Protein AF-A0A662MB42-F1 (afdb_monomer)

Solvent-accessible surface area (backbone atoms only — not comparable to full-atom values): 16045 Å² total; per-residue (Å²): 143,88,86,88,72,75,83,75,58,82,86,62,84,89,84,70,54,76,65,55,50,42,50,50,51,49,50,40,73,67,47,86,50,67,69,61,28,51,53,43,47,52,54,54,51,62,74,40,41,65,62,38,50,50,50,34,25,61,36,67,62,76,55,97,48,73,80,38,70,66,49,40,55,49,57,52,69,78,46,52,90,86,35,73,82,77,58,59,69,65,60,53,48,54,50,50,23,62,68,37,61,88,54,52,66,67,58,50,38,52,48,43,51,52,53,48,52,54,50,60,75,67,61,72,92,47,101,88,54,52,57,70,60,49,46,68,58,50,48,49,55,51,55,49,53,50,52,56,51,50,55,67,33,74,87,85,31,85,66,70,61,59,85,76,69,70,88,80,83,77,97,70,92,70,90,70,90,74,78,85,74,81,79,69,88,72,92,68,86,72,73,78,75,45,76,64,42,29,74,42,54,87,44,81,82,50,54,87,49,51,50,68,56,38,43,53,49,37,42,39,69,67,66,63,38,52,63,64,57,49,15,64,74,68,76,44,60,48,66,59,54,50,53,49,54,52,51,51,55,52,52,46,52,56,52,53,57,65,73,75,112

Foldseek 3Di:
DDDPPVPQCPDDPPPDDLVNLQVLL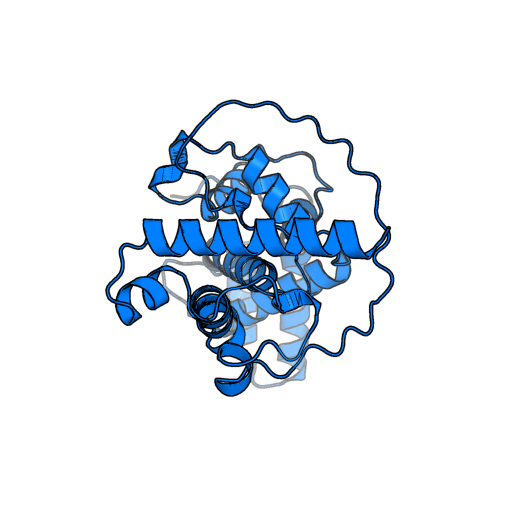VCLQPDPDPVSNVVSLVVNCVVCVVVLVVQLCLQQVPDPPCVDPLVVVLLCVLADPVCPPPDDSVLSSVLSNQLCVPPDSVRSSVVLSVQLVVQSNVDDDDPPDGSVNSCSPVSSVSSVVVSVVSCLDPVNDPPPCVVVPDDDDDDDDDPDDDDPDPDDPDPDPDPDLDLVCLVPVPDPLCPQPHSVLSVLVCCCPVVVDDLVVVCVVVVHDSVVSVVSPVVSVVSSVVVVVVVVD

Nearest PDB structures (foldseek):
  3hug-assembly6_A  TM=7.756E-01  e=4.843E-01  Mycobacterium tuberculosis H37Rv
  6dvb-assembly1_F  TM=3.271E-01  e=1.615E-02  Mycobacterium tuberculosis H37Rv
  8x6g-assembly1_H  TM=2.295E-01  e=1.647E-03  Staphylococcus aureus
  6kon-assembly1_F  TM=2.636E-01  e=7.871E-02  Mycobacterium tuberculosis H37Rv

Mean predicted aligned error: 16.68 Å

Structure (mmCIF, N/CA/C/O backbone):
data_AF-A0A662MB42-F1
#
_entry.id   AF-A0A662MB42-F1
#
loop_
_atom_site.group_PDB
_atom_site.id
_atom_site.type_symbol
_atom_site.label_atom_id
_atom_site.label_alt_id
_atom_site.label_comp_id
_atom_site.label_asym_id
_atom_site.label_entity_id
_atom_site.label_seq_id
_atom_site.pdbx_PDB_ins_code
_atom_site.Cartn_x
_atom_site.Cartn_y
_atom_site.Cartn_z
_atom_site.occupancy
_atom_site.B_iso_or_equiv
_atom_site.auth_seq_id
_atom_site.auth_comp_id
_atom_site.auth_asym_id
_atom_site.auth_atom_id
_atom_site.pdbx_PDB_model_num
ATOM 1 N N . MET A 1 1 ? 10.095 12.697 24.849 1.00 34.72 1 MET A N 1
ATOM 2 C CA . MET A 1 1 ? 10.563 12.800 23.448 1.00 34.72 1 MET A CA 1
ATOM 3 C C . MET A 1 1 ? 9.370 13.011 22.524 1.00 34.72 1 MET A C 1
ATOM 5 O O . MET A 1 1 ? 8.927 12.087 21.861 1.00 34.72 1 MET A O 1
ATOM 9 N N . GLY A 1 2 ? 8.815 14.220 22.518 1.00 42.41 2 GLY A N 1
ATOM 10 C CA . GLY A 1 2 ? 7.761 14.618 21.591 1.00 42.41 2 GLY A CA 1
ATOM 11 C C . GLY A 1 2 ? 8.258 15.823 20.815 1.00 42.41 2 GLY A C 1
ATOM 12 O O . GLY A 1 2 ? 8.492 16.857 21.430 1.00 42.41 2 GLY A O 1
ATOM 13 N N . LYS A 1 3 ? 8.519 15.647 19.516 1.00 45.25 3 LYS A N 1
ATOM 14 C CA . LYS A 1 3 ? 8.544 16.683 18.469 1.00 45.25 3 LYS A CA 1
ATOM 15 C C . LYS A 1 3 ? 8.966 16.052 17.138 1.00 45.25 3 LYS A C 1
ATOM 17 O O . LYS A 1 3 ? 9.892 15.246 17.113 1.00 45.25 3 LYS A O 1
ATOM 22 N N . ARG A 1 4 ? 8.302 16.492 16.059 1.00 34.16 4 ARG A N 1
ATOM 23 C CA . ARG A 1 4 ? 8.410 16.105 14.631 1.00 34.16 4 ARG A CA 1
ATOM 24 C C . ARG A 1 4 ? 7.498 14.982 14.116 1.00 34.16 4 ARG A C 1
ATOM 26 O O . ARG A 1 4 ? 7.982 13.996 13.577 1.00 34.16 4 ARG A O 1
ATOM 33 N N . LEU A 1 5 ? 6.184 15.217 14.148 1.00 44.69 5 LEU A N 1
ATOM 34 C CA . LEU A 1 5 ? 5.251 14.780 13.086 1.00 44.69 5 LEU A CA 1
ATOM 35 C C . LEU A 1 5 ? 4.188 15.865 12.776 1.00 44.69 5 LEU A C 1
ATOM 37 O O . LEU A 1 5 ? 3.112 15.556 12.278 1.00 44.69 5 LEU A O 1
ATOM 41 N N . GLU A 1 6 ? 4.478 17.140 13.061 1.00 43.16 6 GLU A N 1
ATOM 42 C CA . GLU A 1 6 ? 3.531 18.258 12.868 1.00 43.16 6 GLU A CA 1
ATOM 43 C C . GLU A 1 6 ? 3.202 18.523 11.382 1.00 43.16 6 GLU A C 1
ATOM 45 O O . GLU A 1 6 ? 2.104 18.963 11.070 1.00 43.16 6 GLU A O 1
ATOM 50 N N . ASN A 1 7 ? 4.055 18.108 10.438 1.00 44.47 7 ASN A N 1
ATOM 51 C CA . ASN A 1 7 ? 3.857 18.408 9.008 1.00 44.47 7 ASN A CA 1
ATOM 52 C C . ASN A 1 7 ? 3.039 17.356 8.231 1.00 44.47 7 ASN A C 1
ATOM 54 O O . ASN A 1 7 ? 2.990 17.394 7.003 1.00 44.47 7 ASN A O 1
ATOM 58 N N . LEU A 1 8 ? 2.437 16.368 8.901 1.00 47.03 8 LEU A N 1
ATOM 59 C CA . LEU A 1 8 ? 1.661 15.316 8.227 1.00 47.03 8 LEU A CA 1
ATOM 60 C C . LEU A 1 8 ? 0.182 15.673 8.020 1.00 47.03 8 LEU A C 1
ATOM 62 O O . LEU A 1 8 ? -0.460 15.087 7.150 1.00 47.03 8 LEU A O 1
ATOM 66 N N . PHE A 1 9 ? -0.330 16.639 8.786 1.00 48.22 9 PHE A N 1
ATOM 67 C CA . PHE A 1 9 ? -1.760 16.944 8.921 1.00 48.22 9 PHE A CA 1
ATOM 68 C C . PHE A 1 9 ? -2.134 18.368 8.473 1.00 48.22 9 PHE A C 1
ATOM 70 O O . PHE A 1 9 ? -3.230 18.847 8.753 1.00 48.22 9 PHE A O 1
ATOM 77 N N . GLU A 1 10 ? -1.249 19.048 7.742 1.00 40.62 10 GLU A N 1
ATOM 78 C CA . GLU A 1 10 ? -1.208 20.515 7.648 1.00 40.62 10 GLU A CA 1
ATOM 79 C C . GLU A 1 10 ? -2.311 21.221 6.837 1.00 40.62 10 GLU A C 1
ATOM 81 O O . GLU A 1 10 ? -2.156 22.391 6.511 1.00 40.62 10 GLU A O 1
ATOM 86 N N . LYS A 1 11 ? -3.436 20.562 6.543 1.00 42.69 11 LYS A N 1
ATOM 87 C CA . LYS A 1 11 ? -4.769 21.199 6.508 1.00 42.69 11 LYS A CA 1
ATOM 88 C C . LYS A 1 11 ? -5.840 20.181 6.162 1.00 42.69 11 LYS A C 1
ATOM 90 O O . LYS A 1 11 ? -6.453 20.220 5.097 1.00 42.69 11 LYS A O 1
ATOM 95 N N . GLY A 1 12 ? -6.147 19.310 7.123 1.00 32.91 12 GLY A N 1
ATOM 96 C CA . GLY A 1 12 ? -7.405 19.500 7.847 1.00 32.91 12 GLY A CA 1
ATOM 97 C C . GLY A 1 12 ? -8.157 18.272 8.372 1.00 32.91 12 GLY A C 1
ATOM 98 O O . GLY A 1 12 ? -7.756 17.129 8.203 1.00 32.91 12 GLY A O 1
ATOM 99 N N . TYR A 1 13 ? -9.297 18.612 8.972 1.00 44.31 13 TYR A N 1
ATOM 100 C CA . TYR A 1 13 ? -9.937 17.928 10.098 1.00 44.31 13 TYR A CA 1
ATOM 101 C C . TYR A 1 13 ? -9.018 17.889 11.330 1.00 44.31 13 TYR A C 1
ATOM 103 O O . TYR A 1 13 ? -8.364 16.903 11.634 1.00 44.31 13 TYR A O 1
ATOM 111 N N . GLU A 1 14 ? -8.973 19.045 11.999 1.00 52.12 14 GLU A N 1
ATOM 112 C CA . GLU A 1 14 ? -8.160 19.421 13.169 1.00 52.12 14 GLU A CA 1
ATOM 113 C C . GLU A 1 14 ? -8.653 18.871 14.525 1.00 52.12 14 GLU A C 1
ATOM 115 O O . GLU A 1 14 ? -8.179 19.326 15.559 1.00 52.12 14 GLU A O 1
ATOM 120 N N . TRP A 1 15 ? -9.598 17.929 14.592 1.00 61.88 15 TRP A N 1
ATOM 121 C CA . TRP A 1 15 ? -10.330 17.690 15.850 1.00 61.88 15 TRP A CA 1
ATOM 122 C C . TRP A 1 15 ? -9.944 16.428 16.637 1.00 61.88 15 TRP A C 1
ATOM 124 O O . TRP A 1 15 ? -10.509 16.225 17.703 1.00 61.88 15 TRP A O 1
ATOM 134 N N . LEU A 1 16 ? -8.996 15.601 16.169 1.00 70.75 16 LEU A N 1
ATOM 135 C CA . LEU A 1 16 ? -8.553 14.411 16.911 1.00 70.75 16 LEU A CA 1
ATOM 136 C C . LEU A 1 16 ? -7.052 14.439 17.212 1.00 70.75 16 LEU A C 1
ATOM 138 O O . LEU A 1 16 ? -6.196 14.365 16.330 1.00 70.75 16 LEU A O 1
ATOM 142 N N . THR A 1 17 ? -6.737 14.486 18.496 1.00 84.44 17 THR A N 1
ATOM 143 C CA . THR A 1 17 ? -5.418 14.231 19.062 1.00 84.44 17 THR A CA 1
ATOM 144 C C . THR A 1 17 ? -5.034 12.755 18.921 1.00 84.44 17 THR A C 1
ATOM 146 O O . THR A 1 17 ? -5.875 11.868 18.773 1.00 84.44 17 THR A O 1
ATOM 149 N N . TYR A 1 18 ? -3.737 12.454 19.049 1.00 84.56 18 TYR A N 1
ATOM 150 C CA . TYR A 1 18 ? -3.241 11.070 19.061 1.00 84.56 18 TYR A CA 1
ATOM 151 C C . TYR A 1 18 ? -3.946 10.179 20.095 1.00 84.56 18 TYR A C 1
ATOM 153 O O . TYR A 1 18 ? -4.150 8.996 19.841 1.00 84.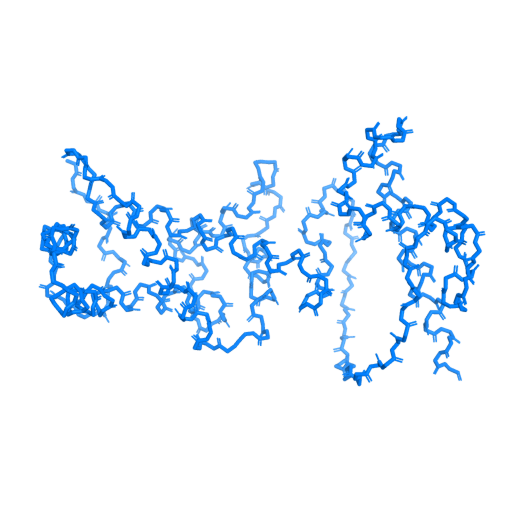56 18 TYR A O 1
ATOM 161 N N . LYS A 1 19 ? -4.326 10.748 21.246 1.00 88.19 19 LYS A N 1
ATOM 162 C CA . LYS A 1 19 ? -5.029 10.015 22.303 1.00 88.19 19 LYS A CA 1
ATOM 163 C C . LYS A 1 19 ? -6.457 9.676 21.896 1.00 88.19 19 LYS A C 1
ATOM 165 O O . LYS A 1 19 ? -6.877 8.545 22.098 1.00 88.19 19 LYS A O 1
ATOM 170 N N . GLU A 1 20 ? -7.168 10.619 21.284 1.00 90.69 20 GLU A N 1
ATOM 171 C CA . GLU A 1 20 ? -8.547 10.395 20.839 1.00 90.69 20 GLU A CA 1
ATOM 172 C C . GLU A 1 20 ? -8.608 9.375 19.694 1.00 90.69 20 GLU A C 1
ATOM 174 O O . GLU A 1 20 ? -9.509 8.541 19.666 1.00 90.69 20 GLU A O 1
ATOM 179 N N . VAL A 1 21 ? -7.610 9.360 18.799 1.00 92.50 21 VAL A N 1
ATOM 180 C CA . VAL A 1 21 ? -7.475 8.289 17.796 1.00 92.50 21 VAL A CA 1
ATOM 181 C C . VAL A 1 21 ? -7.290 6.930 18.472 1.00 92.50 21 VAL A C 1
ATOM 183 O O . VAL A 1 21 ? -7.999 5.984 18.137 1.00 92.50 21 VAL A O 1
ATOM 186 N N . ASP A 1 22 ? -6.377 6.819 19.439 1.00 93.94 22 ASP A N 1
ATOM 187 C CA . ASP A 1 22 ? -6.153 5.562 20.161 1.00 93.94 22 ASP A CA 1
ATOM 188 C C . ASP A 1 22 ? -7.416 5.105 20.909 1.00 93.94 22 ASP A C 1
ATOM 190 O O . ASP A 1 22 ? -7.735 3.918 20.915 1.00 93.94 22 ASP A O 1
ATOM 194 N N . GLU A 1 23 ? -8.168 6.030 21.507 1.00 94.50 23 GLU A N 1
ATOM 195 C CA . GLU A 1 23 ? -9.449 5.736 22.155 1.00 94.50 23 GLU A CA 1
ATOM 196 C C . GLU A 1 23 ? -10.511 5.246 21.167 1.00 94.50 23 GLU A C 1
ATOM 198 O O . GLU A 1 23 ? -11.186 4.255 21.452 1.00 94.50 23 GLU A O 1
ATOM 203 N N . LEU A 1 24 ? -10.637 5.877 19.996 1.00 95.06 24 LEU A N 1
ATOM 204 C CA . LEU A 1 24 ? -11.542 5.418 18.938 1.00 95.06 24 LEU A CA 1
ATOM 205 C C . LEU A 1 24 ? -11.178 4.013 18.457 1.00 95.06 24 LEU A C 1
ATOM 207 O O . LEU A 1 24 ? -12.064 3.182 18.272 1.00 95.06 24 LEU A O 1
ATOM 211 N N . VAL A 1 25 ? -9.885 3.717 18.310 1.00 96.12 25 VAL A N 1
ATOM 212 C CA . VAL A 1 25 ? -9.415 2.379 17.930 1.00 96.12 25 VAL A CA 1
ATOM 213 C C . VAL A 1 25 ? -9.724 1.356 19.024 1.00 96.12 25 VAL A C 1
ATOM 215 O O . VAL A 1 25 ? -10.172 0.258 18.703 1.00 96.12 25 VAL A O 1
ATOM 218 N N . ARG A 1 26 ? -9.561 1.702 20.312 1.00 95.88 26 ARG A N 1
ATOM 219 C CA . ARG A 1 26 ? -9.958 0.812 21.423 1.00 95.88 26 ARG A CA 1
ATOM 220 C C . ARG A 1 26 ? -11.445 0.503 21.383 1.00 95.88 26 ARG A C 1
ATOM 222 O O . ARG A 1 26 ? -11.813 -0.662 21.480 1.00 95.88 26 ARG A O 1
ATOM 229 N N . LYS A 1 27 ? -12.284 1.529 21.211 1.00 96.38 27 LYS A N 1
ATOM 230 C CA . LYS A 1 27 ? -13.737 1.359 21.087 1.00 96.38 27 LYS A CA 1
ATOM 231 C C . LYS A 1 27 ? -14.079 0.478 19.888 1.00 96.38 27 LYS A C 1
ATOM 233 O O . LYS A 1 27 ? -14.837 -0.466 20.036 1.00 96.38 27 LYS A O 1
ATOM 238 N N . TYR A 1 28 ? -13.452 0.720 18.735 1.00 96.50 28 TYR A N 1
ATOM 239 C CA . TYR A 1 28 ? -13.668 -0.079 17.526 1.00 96.50 28 TYR A CA 1
ATOM 240 C C . TYR A 1 28 ? -13.316 -1.560 17.734 1.00 96.50 28 TYR A C 1
ATOM 242 O O . TYR A 1 28 ? -14.049 -2.436 17.282 1.00 96.50 28 TYR A O 1
ATOM 250 N N . GLN A 1 29 ? -12.207 -1.848 18.422 1.00 94.00 29 GLN A N 1
ATOM 251 C CA . GLN A 1 29 ? -11.771 -3.222 18.690 1.00 94.00 29 GLN A CA 1
ATOM 252 C C . GLN A 1 29 ? -12.611 -3.924 19.768 1.00 94.00 29 GLN A C 1
ATOM 254 O O . GLN A 1 29 ? -12.718 -5.147 19.732 1.00 94.00 29 GLN A O 1
ATOM 259 N N . ALA A 1 30 ? -13.189 -3.170 20.707 1.00 95.44 30 ALA A N 1
ATOM 260 C CA . ALA A 1 30 ? -14.043 -3.689 21.776 1.00 95.44 30 ALA A CA 1
ATOM 261 C C . ALA A 1 30 ? -15.533 -3.779 21.396 1.00 95.44 30 ALA A C 1
ATOM 263 O O . ALA A 1 30 ? -16.296 -4.407 22.122 1.00 95.44 30 ALA A O 1
ATOM 264 N N . ALA A 1 31 ? -15.955 -3.149 20.296 1.00 95.50 31 ALA A N 1
ATOM 265 C CA . ALA A 1 31 ? -17.348 -3.135 19.864 1.00 95.50 31 ALA A CA 1
ATOM 266 C C . ALA A 1 31 ? -17.837 -4.546 19.489 1.00 95.50 31 ALA A C 1
ATOM 268 O O . ALA A 1 31 ? -17.301 -5.184 18.579 1.00 95.50 31 ALA A O 1
ATOM 269 N N . GLU A 1 32 ? -18.887 -5.007 20.172 1.00 93.88 32 GLU A N 1
ATOM 270 C CA . GLU A 1 32 ? -19.560 -6.286 19.899 1.00 93.88 32 GLU A CA 1
ATOM 271 C C . GLU A 1 32 ? -20.693 -6.132 18.873 1.00 93.88 32 GLU A C 1
ATOM 273 O O . GLU A 1 32 ? -20.988 -7.059 18.119 1.00 93.88 32 GLU A O 1
ATOM 278 N N . ASN A 1 33 ? -21.312 -4.948 18.813 1.00 95.38 33 ASN A N 1
ATOM 279 C CA . ASN A 1 33 ? -22.380 -4.634 17.871 1.00 95.38 33 ASN A CA 1
ATOM 280 C C . ASN A 1 33 ? -21.805 -4.177 16.519 1.00 95.38 33 ASN A C 1
ATOM 282 O O . ASN A 1 33 ? -20.969 -3.273 16.450 1.00 95.38 33 ASN A O 1
ATOM 286 N N . GLN A 1 34 ? -22.308 -4.767 15.434 1.00 94.12 34 GLN A N 1
ATOM 287 C CA . GLN A 1 34 ? -21.914 -4.437 14.069 1.00 94.12 34 GLN A CA 1
ATOM 288 C C . GLN A 1 34 ? -22.226 -2.979 13.690 1.00 94.12 34 GLN A C 1
ATOM 290 O O . GLN A 1 34 ? -21.394 -2.334 13.058 1.00 94.12 34 GLN A O 1
ATOM 295 N N . GLU A 1 35 ? -23.368 -2.434 14.115 1.00 95.12 35 GLU A N 1
ATOM 296 C CA . GLU A 1 35 ? -23.766 -1.054 13.799 1.00 95.12 35 GLU A CA 1
ATOM 297 C C . GLU A 1 35 ? -22.821 -0.030 14.450 1.00 95.12 35 GLU A C 1
ATOM 299 O O . GLU A 1 35 ? -22.336 0.898 13.800 1.00 95.12 35 GLU A O 1
ATOM 304 N N . GLU A 1 36 ? -22.481 -0.248 15.723 1.00 94.88 36 GLU A N 1
ATOM 305 C CA . GLU A 1 36 ? -21.505 0.573 16.444 1.00 94.88 36 GLU A CA 1
ATOM 306 C C . GLU A 1 36 ? -20.117 0.471 15.801 1.00 94.88 36 GLU A C 1
ATOM 308 O O . GLU A 1 36 ? -19.438 1.482 15.591 1.00 94.88 36 GLU A O 1
ATOM 313 N N . LYS A 1 37 ? -19.706 -0.745 15.430 1.00 94.56 37 LYS A N 1
ATOM 314 C CA . LYS A 1 37 ? -18.422 -0.991 14.773 1.00 94.56 37 LYS A CA 1
ATOM 315 C C . LYS A 1 37 ? -18.322 -0.277 13.425 1.00 94.56 37 LYS A C 1
ATOM 317 O O . LYS A 1 37 ? -17.275 0.299 13.122 1.00 94.56 37 LYS A O 1
ATOM 322 N N . ASP A 1 38 ? -19.394 -0.272 12.637 1.00 95.12 38 ASP A N 1
ATOM 323 C CA . ASP A 1 38 ? -19.447 0.422 11.350 1.00 95.12 38 ASP A CA 1
ATOM 324 C 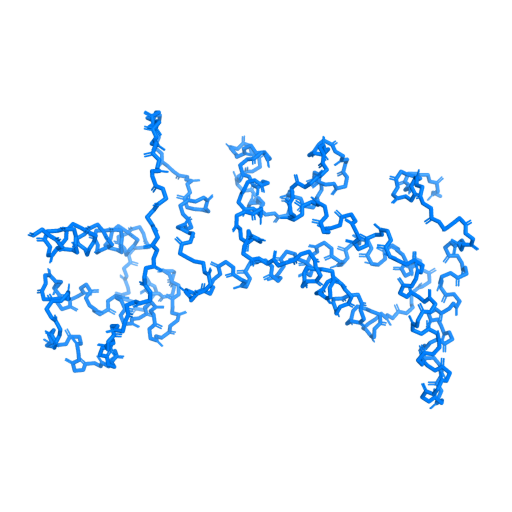C . ASP A 1 38 ? -19.444 1.950 11.522 1.00 95.12 38 ASP A C 1
ATOM 326 O O . ASP A 1 38 ? -18.732 2.647 10.790 1.00 95.12 38 ASP A O 1
ATOM 330 N N . HIS A 1 39 ? -20.125 2.477 12.545 1.00 94.94 39 HIS A N 1
ATOM 331 C CA . HIS A 1 39 ? -20.054 3.898 12.896 1.00 94.94 39 HIS A CA 1
ATOM 332 C C . HIS A 1 39 ? -18.633 4.328 13.304 1.00 94.94 39 HIS A C 1
ATOM 334 O O . HIS A 1 39 ? -18.097 5.311 12.784 1.00 94.94 39 HIS A O 1
ATOM 340 N N . LEU A 1 40 ? -17.974 3.567 14.184 1.00 95.50 40 LEU A N 1
ATOM 341 C CA . LEU A 1 40 ? -16.595 3.837 14.612 1.00 95.50 40 LEU A CA 1
ATOM 342 C C . LEU A 1 40 ? -15.602 3.719 13.449 1.00 95.50 40 LEU A C 1
ATOM 344 O O . LEU A 1 40 ? -14.686 4.537 13.329 1.00 95.50 40 LEU A O 1
ATOM 348 N N . ARG A 1 41 ? -15.806 2.742 12.554 1.00 95.81 41 ARG A N 1
ATOM 349 C CA . ARG A 1 41 ? -15.025 2.604 11.319 1.00 95.81 41 ARG A CA 1
ATOM 350 C C . ARG A 1 41 ? -15.143 3.855 10.457 1.00 95.81 41 ARG A C 1
ATOM 352 O O . ARG A 1 41 ? -14.125 4.367 9.998 1.00 95.81 41 ARG A O 1
ATOM 359 N N . TYR A 1 42 ? -16.358 4.354 10.249 1.00 95.38 42 TYR A N 1
ATOM 360 C CA . TYR A 1 42 ? -16.593 5.569 9.474 1.00 95.38 42 TYR A CA 1
ATOM 361 C C . TYR A 1 42 ? -15.843 6.775 10.057 1.00 95.38 42 TYR A C 1
ATOM 363 O O . TYR A 1 42 ? -15.130 7.457 9.320 1.00 95.38 42 TYR A O 1
ATOM 371 N N . LEU A 1 43 ? -15.913 6.987 11.377 1.00 94.25 43 LEU A N 1
ATOM 372 C CA . LEU A 1 43 ? -15.187 8.072 12.049 1.00 94.25 43 LEU A CA 1
ATOM 373 C C . LEU A 1 43 ? -13.667 7.963 11.858 1.00 94.25 43 LEU A C 1
ATOM 375 O O . LEU A 1 43 ? -13.006 8.955 11.543 1.00 94.25 43 LEU A O 1
ATOM 379 N N . LEU A 1 44 ? -13.108 6.756 11.991 1.00 94.94 44 LEU A N 1
ATOM 380 C CA . LEU A 1 44 ? -11.683 6.509 11.754 1.00 94.94 44 LEU A CA 1
ATOM 381 C C . LEU A 1 44 ? -11.291 6.774 10.293 1.00 94.94 44 LEU A C 1
ATOM 383 O O . LEU A 1 44 ? -10.264 7.401 10.036 1.00 94.94 44 LEU A O 1
ATOM 387 N N . LEU A 1 45 ? -12.107 6.349 9.326 1.00 95.44 45 LEU A N 1
ATOM 388 C CA . LEU A 1 45 ? -11.847 6.609 7.907 1.00 95.44 45 LEU A CA 1
ATOM 389 C C . LEU A 1 45 ? -11.881 8.104 7.584 1.00 95.44 45 LEU A C 1
ATOM 391 O O . LEU A 1 45 ? -11.012 8.587 6.857 1.00 95.44 45 LEU A O 1
ATOM 395 N N . GLN A 1 46 ? -12.827 8.848 8.158 1.00 92.38 46 GLN A N 1
ATOM 396 C CA . GLN A 1 46 ? -12.867 10.302 8.017 1.00 92.38 46 GLN A CA 1
ATOM 397 C C . GLN A 1 46 ? -11.621 10.968 8.610 1.00 92.38 46 GLN A C 1
ATOM 399 O O . GLN A 1 46 ? -11.020 11.825 7.959 1.00 92.38 46 GLN A O 1
ATOM 404 N N . ALA A 1 47 ? -11.186 10.538 9.799 1.00 91.19 47 ALA A N 1
ATOM 405 C CA . ALA A 1 47 ? -9.996 11.072 10.461 1.00 91.19 47 ALA A CA 1
ATOM 406 C C . ALA A 1 47 ? -8.714 10.881 9.627 1.00 91.19 47 ALA A C 1
ATOM 408 O O . ALA A 1 47 ? -7.832 11.739 9.626 1.00 91.19 47 ALA A O 1
ATOM 409 N N . PHE A 1 48 ? -8.617 9.780 8.875 1.00 93.94 48 PHE A N 1
ATOM 410 C CA . PHE A 1 48 ? -7.453 9.465 8.040 1.00 93.94 48 PHE A CA 1
ATOM 411 C C . PHE A 1 48 ? -7.618 9.834 6.556 1.00 93.94 48 PHE A C 1
ATOM 413 O O . PHE A 1 48 ? -6.681 9.640 5.779 1.00 93.94 48 PHE A O 1
ATOM 420 N N . HIS A 1 49 ? -8.736 10.441 6.146 1.00 92.44 49 HIS A N 1
ATOM 421 C CA . HIS A 1 49 ? -9.018 10.764 4.741 1.00 92.44 49 HIS A CA 1
ATOM 422 C C . HIS A 1 49 ? -7.870 11.523 4.049 1.00 92.44 49 HIS A C 1
ATOM 424 O O . HIS A 1 49 ? -7.407 11.131 2.978 1.00 92.44 49 HIS A O 1
ATOM 430 N N . LYS A 1 50 ? -7.331 12.574 4.682 1.00 90.06 50 LYS A N 1
ATOM 431 C CA . LYS A 1 50 ? -6.217 13.352 4.102 1.00 90.06 50 LYS A CA 1
ATOM 432 C C . LYS A 1 50 ? -4.919 12.573 4.017 1.00 90.06 50 LYS A C 1
ATOM 434 O O . LYS A 1 50 ? -4.133 12.780 3.093 1.00 90.06 50 LYS A O 1
ATOM 439 N N . TYR A 1 51 ? -4.714 11.646 4.945 1.00 91.06 51 TYR A N 1
ATOM 440 C CA . TYR A 1 51 ? -3.590 10.730 4.884 1.00 91.06 51 TYR A CA 1
ATOM 441 C C . TYR A 1 51 ? -3.710 9.791 3.674 1.00 91.06 51 TYR A C 1
ATOM 443 O O . TYR A 1 51 ? -2.713 9.551 2.997 1.00 91.06 51 TYR A O 1
ATOM 451 N N . PHE A 1 52 ? -4.919 9.335 3.330 1.00 94.56 52 PHE A N 1
ATOM 452 C CA . PHE A 1 52 ? -5.160 8.556 2.109 1.00 94.56 52 PHE A CA 1
ATOM 453 C C . PHE A 1 52 ? -4.951 9.398 0.848 1.00 94.56 52 PHE A C 1
ATOM 455 O O . PHE A 1 52 ? -4.205 8.984 -0.039 1.00 94.56 52 PHE A O 1
ATOM 462 N N . MET A 1 53 ? -5.506 10.614 0.804 1.00 92.81 53 MET A N 1
ATOM 463 C CA . MET A 1 53 ? -5.331 11.535 -0.327 1.00 92.81 53 MET A CA 1
ATOM 464 C C . MET A 1 53 ? -3.865 11.898 -0.574 1.00 92.81 53 MET A C 1
ATOM 466 O O . MET A 1 53 ? -3.457 12.063 -1.723 1.00 92.81 53 MET A O 1
ATOM 470 N N . LYS A 1 54 ? -3.035 11.946 0.475 1.00 90.88 54 LYS A N 1
ATOM 471 C CA . LYS A 1 54 ? -1.581 12.083 0.331 1.00 90.88 54 LYS A CA 1
ATOM 472 C C . LYS A 1 54 ? -0.984 10.939 -0.493 1.00 90.88 54 LYS A C 1
ATOM 474 O O . LYS A 1 54 ? -0.181 11.205 -1.382 1.00 90.88 54 LYS A O 1
ATOM 479 N N . TYR A 1 55 ? -1.360 9.684 -0.233 1.00 93.19 55 TYR A N 1
ATOM 480 C CA . TYR A 1 55 ? -0.891 8.561 -1.051 1.00 93.19 55 TYR A CA 1
ATOM 481 C C . TYR A 1 55 ? -1.463 8.610 -2.461 1.00 93.19 55 TYR A C 1
ATOM 483 O O . TYR A 1 55 ? -0.687 8.456 -3.395 1.00 93.19 55 TYR A O 1
ATOM 491 N N . VAL A 1 56 ? -2.757 8.899 -2.634 1.00 94.00 56 VAL A N 1
ATOM 492 C CA . VAL A 1 56 ? -3.350 9.096 -3.972 1.00 94.00 56 VAL A CA 1
ATOM 493 C C . VAL A 1 56 ? -2.525 10.107 -4.766 1.00 94.00 56 VAL A C 1
ATOM 495 O O . VAL A 1 56 ? -2.083 9.817 -5.872 1.00 94.00 56 VAL A O 1
ATOM 498 N N . SER A 1 57 ? -2.184 11.232 -4.142 1.00 91.62 57 SER A N 1
ATOM 499 C CA . SER A 1 57 ? -1.405 12.293 -4.776 1.00 91.62 57 SER A CA 1
ATOM 500 C C . SER A 1 57 ? 0.012 11.870 -5.165 1.00 91.62 57 SER A C 1
ATOM 502 O O . SER A 1 57 ? 0.492 12.213 -6.244 1.00 91.62 57 SER A O 1
ATOM 504 N N . ILE A 1 58 ? 0.689 11.106 -4.300 1.00 90.69 58 ILE A N 1
ATOM 505 C CA . ILE A 1 58 ? 2.024 10.557 -4.583 1.00 90.69 58 ILE A CA 1
ATOM 506 C C . ILE A 1 58 ? 1.959 9.549 -5.738 1.00 90.69 58 ILE A C 1
ATOM 508 O O . ILE A 1 58 ? 2.835 9.538 -6.597 1.00 90.69 58 ILE A O 1
ATOM 512 N N . LEU A 1 59 ? 0.942 8.688 -5.749 1.00 92.94 59 LEU A N 1
ATOM 513 C CA . LEU A 1 59 ? 0.823 7.579 -6.693 1.00 92.94 59 LEU A CA 1
ATOM 514 C C . LEU A 1 59 ? 0.308 8.016 -8.065 1.00 92.94 59 LEU A C 1
ATOM 516 O O . LEU A 1 59 ? 0.715 7.451 -9.074 1.00 92.94 59 LEU A O 1
ATOM 520 N N . LYS A 1 60 ? -0.543 9.042 -8.112 1.00 91.62 60 LYS A N 1
ATOM 521 C CA . LYS A 1 60 ? -1.061 9.635 -9.352 1.00 91.62 60 LYS A CA 1
ATOM 522 C C . LYS A 1 60 ? -0.209 10.789 -9.872 1.00 91.62 60 LYS A C 1
ATOM 524 O O . LYS A 1 60 ? -0.411 11.245 -10.990 1.00 91.62 60 LYS A O 1
ATOM 529 N N . GLY A 1 61 ? 0.768 11.242 -9.091 1.00 87.19 61 GLY A N 1
ATOM 530 C CA . GLY A 1 61 ? 1.687 12.297 -9.496 1.00 87.19 61 GLY A CA 1
ATOM 531 C C . GLY A 1 61 ? 1.087 13.704 -9.491 1.00 87.19 61 GLY A C 1
ATOM 532 O O . GLY A 1 61 ? 1.649 14.589 -10.131 1.00 87.19 61 GLY A O 1
ATOM 533 N N . THR A 1 62 ? -0.025 13.921 -8.785 1.00 80.25 62 THR A N 1
ATOM 534 C CA . THR A 1 62 ? -0.797 15.174 -8.825 1.00 80.25 62 THR A CA 1
ATOM 535 C C . THR A 1 62 ? -0.244 16.279 -7.915 1.00 80.25 62 THR A C 1
ATOM 537 O O . THR A 1 62 ? -0.544 17.447 -8.147 1.00 80.25 62 THR A O 1
ATOM 540 N N . ILE A 1 63 ? 0.603 15.969 -6.916 1.00 61.62 63 ILE A N 1
ATOM 541 C CA . ILE A 1 63 ? 1.170 16.976 -5.990 1.00 61.62 63 ILE A CA 1
ATOM 542 C C . ILE A 1 63 ? 2.708 17.012 -6.031 1.00 61.62 63 ILE A C 1
ATOM 544 O O . ILE A 1 63 ? 3.402 16.026 -5.784 1.00 61.62 63 ILE A O 1
ATOM 548 N N . GLY A 1 64 ? 3.243 18.209 -6.293 1.00 58.62 64 GLY A N 1
ATOM 549 C CA . GLY A 1 64 ? 4.648 18.511 -6.589 1.00 58.62 64 GLY A CA 1
ATOM 550 C C . GLY A 1 64 ? 5.642 18.532 -5.421 1.00 58.62 64 GLY A C 1
ATOM 551 O O . GLY A 1 64 ? 6.528 19.381 -5.407 1.00 58.62 64 GLY A O 1
ATOM 552 N N . THR A 1 65 ? 5.577 17.616 -4.453 1.00 61.47 65 THR A N 1
ATOM 553 C CA . THR A 1 65 ? 6.617 17.540 -3.404 1.00 61.47 65 THR A CA 1
ATOM 554 C C . THR A 1 65 ? 7.195 16.139 -3.243 1.00 61.47 65 THR A C 1
ATOM 556 O O . THR A 1 65 ? 7.133 15.520 -2.182 1.00 61.47 65 THR A O 1
ATOM 559 N N . ILE A 1 66 ? 7.909 15.679 -4.279 1.00 70.94 66 ILE A N 1
ATOM 560 C CA . ILE A 1 66 ? 8.907 14.594 -4.149 1.00 70.94 66 ILE A CA 1
ATOM 561 C C . ILE A 1 66 ? 9.851 14.878 -2.964 1.00 70.94 66 ILE A C 1
ATOM 563 O O . ILE A 1 66 ? 10.304 13.953 -2.298 1.00 70.94 66 ILE A O 1
ATOM 567 N N . ASN A 1 67 ? 10.089 16.162 -2.670 1.00 75.56 67 ASN A N 1
ATOM 568 C CA . ASN A 1 67 ? 10.965 16.643 -1.605 1.00 75.56 67 ASN A CA 1
ATOM 569 C C . ASN A 1 67 ? 10.355 16.597 -0.193 1.00 75.56 67 ASN A C 1
ATOM 571 O O . ASN A 1 67 ? 11.064 16.868 0.775 1.00 75.56 67 ASN A O 1
ATOM 575 N N . ALA A 1 68 ? 9.067 16.270 -0.036 1.00 82.25 68 ALA A N 1
ATOM 576 C CA . ALA A 1 68 ? 8.484 16.137 1.295 1.00 82.25 68 ALA A CA 1
ATOM 577 C C . ALA A 1 68 ? 9.174 14.978 2.049 1.00 82.25 68 ALA A C 1
ATOM 579 O O . ALA A 1 68 ? 9.264 13.878 1.493 1.00 82.25 68 ALA A O 1
ATOM 580 N N . PRO A 1 69 ? 9.626 15.163 3.308 1.00 82.25 69 PRO A N 1
ATOM 581 C CA . PRO A 1 69 ? 10.406 14.152 4.038 1.00 82.25 69 PRO A CA 1
ATOM 582 C C . PRO A 1 69 ? 9.751 12.768 4.075 1.00 82.25 69 PRO A C 1
ATOM 584 O O . PRO A 1 69 ? 10.408 11.737 3.950 1.00 82.25 69 PRO A O 1
ATOM 587 N N . ASP A 1 70 ? 8.429 12.748 4.192 1.00 80.94 70 ASP A N 1
ATOM 588 C CA . ASP A 1 70 ? 7.631 11.531 4.191 1.00 80.94 70 ASP A CA 1
ATOM 589 C C . ASP A 1 70 ? 7.543 10.844 2.831 1.00 80.94 70 ASP A C 1
ATOM 591 O O . ASP A 1 70 ? 7.616 9.617 2.763 1.00 80.94 70 ASP A O 1
ATOM 595 N N . THR A 1 71 ? 7.400 11.625 1.760 1.00 85.69 71 THR A N 1
ATOM 596 C CA . THR A 1 71 ? 7.405 11.119 0.385 1.00 85.69 71 THR A CA 1
ATOM 597 C C . THR A 1 71 ? 8.771 10.522 0.074 1.00 85.69 71 THR A C 1
ATOM 599 O O . THR A 1 71 ? 8.849 9.391 -0.398 1.00 85.69 71 THR A O 1
ATOM 602 N N . ILE A 1 72 ? 9.855 11.210 0.451 1.00 86.00 72 ILE A N 1
ATOM 603 C CA . ILE A 1 72 ? 11.224 10.687 0.357 1.00 86.00 72 ILE A CA 1
ATOM 604 C C . ILE A 1 72 ? 11.351 9.370 1.126 1.00 86.00 72 ILE A C 1
ATOM 606 O O . ILE A 1 72 ? 11.865 8.391 0.586 1.00 86.00 72 ILE A O 1
ATOM 610 N N . ALA A 1 73 ? 10.876 9.321 2.374 1.00 86.56 73 ALA A N 1
ATOM 611 C CA . ALA A 1 73 ? 10.951 8.121 3.196 1.00 86.56 73 ALA A CA 1
ATOM 612 C C . ALA A 1 73 ? 10.182 6.949 2.568 1.00 86.56 73 ALA A C 1
ATOM 614 O O . ALA A 1 73 ? 10.713 5.840 2.515 1.00 86.56 73 ALA A O 1
ATOM 615 N N . PHE A 1 74 ? 8.979 7.187 2.041 1.00 89.75 74 PHE A N 1
ATOM 616 C CA . PHE A 1 74 ? 8.196 6.184 1.320 1.00 89.75 74 PHE A CA 1
ATOM 617 C C . PHE A 1 74 ? 8.900 5.705 0.041 1.00 89.75 74 PHE A C 1
ATOM 619 O O . PHE A 1 74 ? 9.137 4.507 -0.116 1.00 89.75 74 PHE A O 1
ATOM 626 N N . LEU A 1 75 ? 9.323 6.619 -0.836 1.00 88.44 75 LEU A N 1
ATOM 627 C CA . LEU A 1 75 ? 10.016 6.280 -2.084 1.00 88.44 75 LEU A CA 1
ATOM 628 C C . LEU A 1 75 ? 11.348 5.566 -1.828 1.00 88.44 75 LEU A C 1
ATOM 630 O O . LEU A 1 75 ? 11.736 4.660 -2.566 1.00 88.44 75 LEU A O 1
ATOM 634 N N . SER A 1 76 ? 12.036 5.901 -0.735 1.00 88.19 76 SER A N 1
ATOM 635 C CA . SER A 1 76 ? 13.273 5.224 -0.346 1.00 88.19 76 SER A CA 1
ATOM 636 C C . SER A 1 76 ? 13.084 3.727 -0.085 1.00 88.19 76 SER A C 1
ATOM 638 O O . SER A 1 76 ? 14.043 2.970 -0.237 1.00 88.19 76 SER A O 1
ATOM 640 N N . LEU A 1 77 ? 11.861 3.277 0.235 1.00 88.56 77 LEU 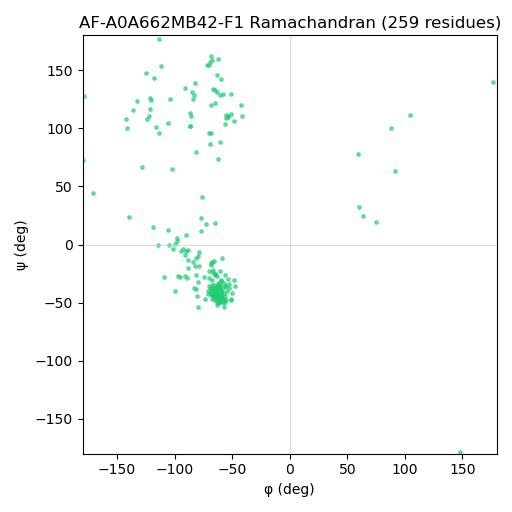A N 1
ATOM 641 C CA . LEU A 1 77 ? 11.562 1.860 0.444 1.00 88.56 77 LEU A CA 1
ATOM 642 C C . LEU A 1 77 ? 11.731 1.031 -0.833 1.00 88.56 77 LEU A C 1
ATOM 644 O O . LEU A 1 77 ? 11.994 -0.167 -0.737 1.00 88.56 77 LEU A O 1
ATOM 648 N N . PHE A 1 78 ? 11.594 1.629 -2.017 1.00 85.94 78 PHE A N 1
ATOM 649 C CA . PHE A 1 78 ? 11.756 0.943 -3.304 1.00 85.94 78 PHE A CA 1
ATOM 650 C C . PHE A 1 78 ? 13.224 0.809 -3.722 1.00 85.94 78 PHE A C 1
ATOM 652 O O . PHE A 1 78 ? 13.547 0.044 -4.627 1.00 85.94 78 PHE A O 1
ATOM 659 N N . ARG A 1 79 ? 14.138 1.511 -3.043 1.00 82.00 79 ARG A N 1
ATOM 660 C CA . ARG A 1 79 ? 15.575 1.420 -3.307 1.00 82.00 79 ARG A CA 1
ATOM 661 C C . ARG A 1 79 ? 16.147 0.217 -2.564 1.00 82.00 79 ARG A C 1
ATOM 663 O O . ARG A 1 79 ? 15.970 0.075 -1.353 1.00 82.00 79 ARG A O 1
ATOM 670 N N . SER A 1 80 ? 16.877 -0.647 -3.267 1.00 71.25 80 SER A N 1
ATOM 671 C CA . SER A 1 80 ? 17.666 -1.687 -2.596 1.00 71.25 80 SER A CA 1
ATOM 672 C C . SER A 1 80 ? 18.827 -1.065 -1.804 1.00 71.25 80 SER A C 1
ATOM 674 O O . SER A 1 80 ? 19.251 0.062 -2.073 1.00 71.25 80 SER A O 1
ATOM 676 N N . LYS A 1 81 ? 19.365 -1.795 -0.814 1.00 61.34 81 LYS A N 1
ATOM 677 C CA . LYS A 1 81 ? 20.471 -1.307 0.034 1.00 61.34 81 LYS A CA 1
ATOM 678 C C . LYS A 1 81 ? 21.709 -0.897 -0.783 1.00 61.34 81 LYS A C 1
ATOM 680 O O . LYS A 1 81 ? 22.353 0.076 -0.412 1.00 61.34 81 LYS A O 1
ATOM 685 N N . SER A 1 82 ? 21.989 -1.571 -1.903 1.00 52.19 82 SER A N 1
ATOM 686 C CA . SER A 1 82 ? 23.093 -1.247 -2.820 1.00 52.19 82 SER A CA 1
ATOM 687 C C . SER A 1 82 ? 22.800 -0.072 -3.765 1.00 52.19 82 SER A C 1
ATOM 689 O O . SER A 1 82 ? 23.725 0.531 -4.291 1.00 52.19 82 SER A O 1
ATOM 691 N N . GLN A 1 83 ? 21.530 0.303 -3.958 1.00 56.66 83 GLN A N 1
ATOM 692 C CA . GLN A 1 83 ? 21.099 1.365 -4.885 1.00 56.66 83 GLN A CA 1
ATOM 693 C C . GLN A 1 83 ? 20.852 2.720 -4.200 1.00 56.66 83 GLN A C 1
ATOM 695 O O . GLN A 1 83 ? 20.397 3.671 -4.842 1.00 56.66 83 GLN A O 1
ATOM 700 N N . LYS A 1 84 ? 21.155 2.835 -2.897 1.00 56.38 84 LYS A N 1
ATOM 701 C CA . LYS A 1 84 ? 21.006 4.086 -2.131 1.00 56.38 84 LYS A CA 1
ATOM 702 C C . LYS A 1 84 ? 21.940 5.214 -2.591 1.00 56.38 84 LYS A C 1
ATOM 704 O O . LYS A 1 84 ? 21.681 6.366 -2.247 1.00 56.38 84 LYS A O 1
ATOM 709 N N . GLN A 1 85 ? 22.956 4.910 -3.396 1.00 52.56 85 GLN A N 1
ATOM 710 C CA . GLN A 1 85 ? 23.863 5.904 -3.980 1.00 52.56 85 GLN A CA 1
ATOM 711 C C . GLN A 1 85 ? 23.668 6.102 -5.493 1.00 52.56 85 GLN A C 1
ATOM 713 O O . GLN A 1 85 ? 23.887 7.205 -5.971 1.00 52.56 85 GLN A O 1
ATOM 718 N N . SER A 1 86 ? 23.196 5.095 -6.240 1.00 52.22 86 SER A N 1
ATOM 719 C CA . SER A 1 86 ? 23.183 5.139 -7.715 1.00 52.22 86 SER A CA 1
ATOM 720 C C . SER A 1 86 ? 21.864 5.576 -8.359 1.00 52.22 86 SER A C 1
ATOM 722 O O . SER A 1 86 ? 21.878 6.106 -9.463 1.00 52.22 86 SER A O 1
ATOM 724 N N . LYS A 1 87 ? 20.709 5.366 -7.708 1.00 61.38 87 LYS A N 1
ATOM 725 C CA . LYS A 1 87 ? 19.396 5.686 -8.307 1.00 61.38 87 LYS A CA 1
ATOM 726 C C . LYS A 1 87 ? 18.804 6.963 -7.735 1.00 61.38 87 LYS A C 1
ATOM 728 O O . LYS A 1 87 ? 18.639 7.051 -6.517 1.00 61.38 87 LYS A O 1
ATOM 733 N N . SER A 1 88 ? 18.452 7.916 -8.597 1.00 80.00 88 SER A N 1
ATOM 734 C CA . SER A 1 88 ? 17.749 9.133 -8.183 1.00 80.00 88 SER A CA 1
ATOM 735 C C . SER A 1 88 ? 16.366 8.792 -7.611 1.00 80.00 88 SER A C 1
ATOM 737 O O . SER A 1 88 ? 15.707 7.846 -8.038 1.00 80.00 88 SER A O 1
ATOM 739 N N . LEU A 1 89 ? 15.897 9.556 -6.621 1.00 80.88 89 LEU A N 1
ATOM 740 C CA . LEU A 1 89 ? 14.530 9.394 -6.100 1.00 80.88 89 LEU A CA 1
ATOM 741 C C . LEU A 1 89 ? 13.473 9.694 -7.170 1.00 80.88 89 LEU A C 1
ATOM 743 O O . LEU A 1 89 ? 12.386 9.126 -7.133 1.00 80.88 89 LEU A O 1
ATOM 747 N N . TYR A 1 90 ? 13.814 10.541 -8.142 1.00 83.75 90 TYR A N 1
ATOM 748 C CA . TYR A 1 90 ? 12.945 10.884 -9.260 1.00 83.75 90 TYR A CA 1
ATOM 749 C C . TYR A 1 90 ? 12.638 9.678 -10.162 1.00 83.75 90 TYR A C 1
ATOM 751 O O . TYR A 1 90 ? 11.487 9.485 -10.546 1.00 83.75 90 TYR A O 1
ATOM 759 N N . SER A 1 91 ? 13.623 8.821 -10.462 1.00 81.75 91 SER A N 1
ATOM 760 C CA . SER A 1 91 ? 13.374 7.624 -11.282 1.00 81.75 91 SER A CA 1
ATOM 761 C C . SER A 1 91 ? 12.477 6.614 -10.565 1.00 81.75 91 SER A C 1
ATOM 763 O O . SER A 1 91 ? 11.577 6.040 -11.174 1.00 81.75 91 SER A O 1
ATOM 765 N N . VAL A 1 92 ? 12.656 6.462 -9.250 1.00 85.19 92 VAL A N 1
ATOM 766 C CA . VAL A 1 92 ? 11.775 5.649 -8.400 1.00 85.19 92 VAL A CA 1
ATOM 767 C C . VAL A 1 92 ? 10.355 6.210 -8.381 1.00 85.19 92 VAL A C 1
ATOM 769 O O . VAL A 1 92 ? 9.395 5.457 -8.506 1.00 85.19 92 VAL A O 1
ATOM 772 N N . TYR A 1 93 ? 10.215 7.527 -8.255 1.00 88.12 93 TYR A N 1
ATOM 773 C CA . TYR A 1 93 ? 8.917 8.192 -8.295 1.00 88.12 93 TYR A CA 1
ATOM 774 C C . TYR A 1 93 ? 8.192 7.960 -9.626 1.00 88.12 93 TYR A C 1
ATOM 776 O O . TYR A 1 93 ? 7.034 7.554 -9.634 1.00 88.12 93 TYR A O 1
ATOM 784 N N . ARG A 1 94 ? 8.896 8.124 -10.755 1.00 86.75 94 ARG A N 1
ATOM 785 C CA . ARG A 1 94 ? 8.356 7.847 -12.097 1.00 86.75 94 ARG A CA 1
ATOM 786 C C . ARG A 1 94 ? 7.939 6.389 -12.259 1.00 86.75 94 ARG A C 1
ATOM 788 O O . ARG A 1 94 ? 6.891 6.134 -12.839 1.00 86.75 94 ARG A O 1
ATOM 795 N N . TYR A 1 95 ? 8.723 5.449 -11.730 1.00 87.88 95 TYR A N 1
ATOM 796 C CA . TYR A 1 95 ? 8.353 4.034 -11.703 1.00 87.88 95 TYR A CA 1
ATOM 797 C C . TYR A 1 95 ? 7.035 3.812 -10.952 1.00 87.88 95 TYR A C 1
ATOM 799 O O . TYR A 1 95 ? 6.132 3.178 -11.486 1.00 87.88 95 TYR A O 1
ATOM 807 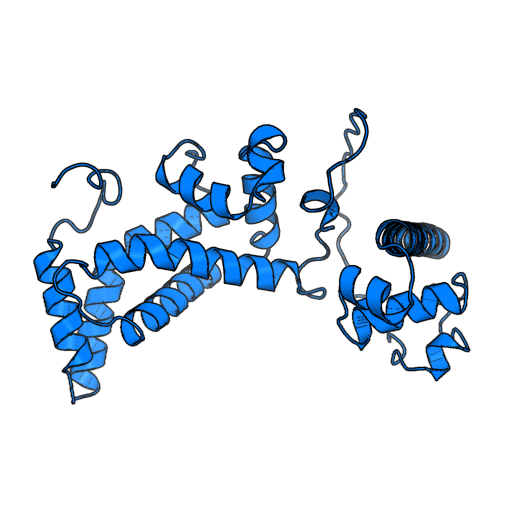N N . VAL A 1 96 ? 6.905 4.371 -9.747 1.00 90.25 96 VAL A N 1
ATOM 808 C CA . VAL A 1 96 ? 5.694 4.230 -8.927 1.00 90.25 96 VAL A CA 1
ATOM 809 C C . VAL A 1 96 ? 4.461 4.790 -9.642 1.00 90.25 96 VAL A C 1
ATOM 811 O O . VAL A 1 96 ? 3.446 4.099 -9.701 1.00 90.25 96 VAL A O 1
ATOM 814 N N . ILE A 1 97 ? 4.564 5.989 -10.228 1.00 90.56 97 ILE A N 1
ATOM 815 C CA . ILE A 1 97 ? 3.469 6.594 -11.005 1.00 90.56 97 ILE A CA 1
ATOM 816 C C . ILE A 1 97 ? 3.082 5.700 -12.176 1.00 90.56 97 ILE A C 1
ATOM 818 O O . ILE A 1 97 ? 1.903 5.455 -12.395 1.00 90.56 97 ILE A O 1
ATOM 822 N N . ARG A 1 98 ? 4.071 5.176 -12.904 1.00 88.19 98 ARG A N 1
ATOM 823 C CA . ARG A 1 98 ? 3.835 4.329 -14.074 1.00 88.19 98 ARG A CA 1
ATOM 824 C C . ARG A 1 98 ? 3.108 3.031 -13.723 1.00 88.19 98 ARG A C 1
ATOM 826 O O . ARG A 1 98 ? 2.242 2.592 -14.462 1.00 88.19 98 ARG A O 1
ATOM 833 N N . VAL A 1 99 ? 3.412 2.432 -12.572 1.00 89.31 99 VAL A N 1
ATOM 834 C CA . VAL A 1 99 ? 2.667 1.259 -12.078 1.00 89.31 99 VAL A CA 1
ATOM 835 C C . VAL A 1 99 ? 1.227 1.624 -11.690 1.00 89.31 99 VAL A C 1
ATOM 837 O O . VAL A 1 99 ? 0.359 0.771 -11.703 1.00 89.31 99 VAL A O 1
ATOM 840 N N . CYS A 1 100 ? 0.930 2.881 -11.368 1.00 90.50 100 CYS A N 1
ATOM 841 C CA . CYS A 1 100 ? -0.421 3.317 -10.996 1.00 90.50 100 CYS A CA 1
ATOM 842 C C . CYS A 1 100 ? -1.112 4.125 -12.111 1.00 90.50 100 CYS A C 1
ATOM 844 O O . CYS A 1 100 ? -2.126 4.784 -11.861 1.00 90.50 100 CYS A O 1
ATOM 846 N N . GLU A 1 101 ? -0.561 4.135 -13.331 1.00 88.62 101 GLU A N 1
ATOM 847 C CA . GLU A 1 101 ? -1.003 5.052 -14.388 1.00 88.62 101 GLU A CA 1
ATOM 848 C C . GLU A 1 101 ? -2.432 4.745 -14.844 1.00 88.62 101 GLU A C 1
ATOM 850 O O . GLU A 1 101 ? -3.248 5.662 -14.928 1.00 88.62 101 GLU A O 1
ATOM 855 N N . ASN A 1 102 ? -2.749 3.455 -14.985 1.00 88.00 102 ASN A N 1
ATOM 856 C CA . ASN A 1 102 ? -4.045 2.956 -15.449 1.00 88.00 102 ASN A CA 1
ATOM 857 C C . ASN A 1 102 ? -5.138 2.936 -14.369 1.00 88.00 102 ASN A C 1
ATOM 859 O O . ASN A 1 102 ? -6.296 2.711 -14.698 1.00 88.00 102 ASN A O 1
ATOM 863 N N . LEU A 1 103 ? -4.789 3.160 -13.098 1.00 91.50 103 LEU A N 1
ATOM 864 C CA . LEU A 1 103 ? -5.772 3.177 -12.015 1.00 91.50 103 LEU A CA 1
ATOM 865 C C . LEU A 1 103 ? -6.470 4.531 -11.920 1.00 91.50 103 LEU A C 1
ATOM 867 O O . LEU A 1 103 ? -5.812 5.573 -11.970 1.00 91.50 103 LEU A O 1
ATOM 871 N N . GLN A 1 104 ? -7.773 4.538 -11.681 1.00 94.44 104 GLN A N 1
ATOM 872 C CA . GLN A 1 104 ? -8.495 5.752 -11.309 1.00 94.44 104 GLN A CA 1
ATOM 873 C C . GLN A 1 104 ? -8.106 6.203 -9.893 1.00 94.44 104 GLN A C 1
ATOM 875 O O . GLN A 1 104 ? -7.685 5.402 -9.054 1.00 94.44 104 GLN A O 1
ATOM 880 N N . GLU A 1 105 ? -8.244 7.499 -9.598 1.00 95.00 105 GLU A N 1
ATOM 881 C CA . GLU A 1 105 ? -7.922 8.026 -8.261 1.00 95.00 105 GLU A CA 1
ATOM 882 C C . GLU A 1 105 ? -8.746 7.338 -7.162 1.00 95.00 105 GLU A C 1
ATOM 884 O O . GLU A 1 105 ? -8.219 7.021 -6.094 1.00 95.00 105 GLU A O 1
ATOM 889 N N . GLU A 1 106 ? -10.012 7.038 -7.461 1.00 96.25 106 GLU A N 1
ATOM 890 C CA . GLU A 1 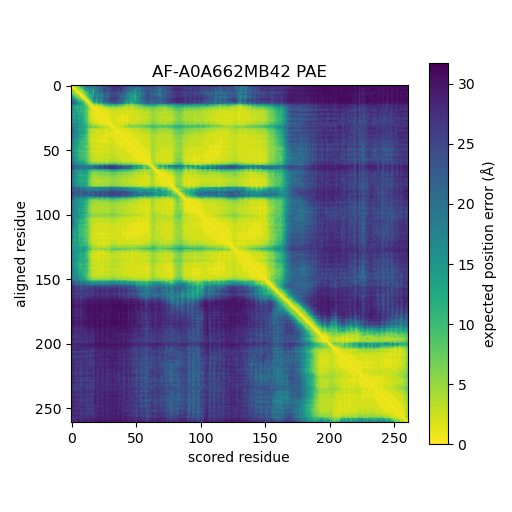106 ? -10.942 6.326 -6.581 1.00 96.25 106 GLU A CA 1
ATOM 891 C C . GLU A 1 106 ? -10.467 4.904 -6.258 1.00 96.25 106 GLU A C 1
ATOM 893 O O . GLU A 1 106 ? -10.552 4.468 -5.111 1.00 96.25 106 GLU A O 1
ATOM 898 N N . GLU A 1 107 ? -9.896 4.188 -7.228 1.00 96.00 107 GLU A N 1
ATOM 899 C CA . GLU A 1 107 ? -9.359 2.838 -7.016 1.00 96.00 107 GLU A CA 1
ATOM 900 C C . GLU A 1 107 ? -8.145 2.872 -6.087 1.00 96.00 107 GLU A C 1
ATOM 902 O O . GLU A 1 107 ? -8.044 2.083 -5.143 1.00 96.00 107 GLU A O 1
ATOM 907 N N . VAL A 1 108 ? -7.245 3.837 -6.304 1.00 96.06 108 VAL A N 1
ATOM 908 C CA . VAL A 1 108 ? -6.091 4.052 -5.424 1.00 96.06 108 VAL A CA 1
ATOM 909 C C . VAL A 1 108 ? -6.561 4.411 -4.013 1.00 96.06 108 VAL A C 1
ATOM 911 O O . VAL A 1 108 ? -6.037 3.875 -3.033 1.00 96.06 108 VAL A O 1
ATOM 914 N N . TYR A 1 109 ? -7.566 5.280 -3.892 1.00 97.06 109 TYR A N 1
ATOM 915 C CA . TYR A 1 109 ? -8.153 5.660 -2.610 1.00 97.06 109 TYR A CA 1
ATOM 916 C C . TYR A 1 109 ? -8.764 4.455 -1.881 1.00 97.06 109 TYR A C 1
ATOM 918 O O . TYR A 1 109 ? -8.426 4.197 -0.722 1.00 97.06 109 TYR A O 1
ATOM 926 N N . ASN A 1 110 ? -9.594 3.665 -2.565 1.00 97.44 110 ASN A N 1
ATOM 927 C CA . ASN A 1 110 ? -10.224 2.461 -2.018 1.00 97.44 110 ASN A CA 1
ATOM 928 C C . ASN A 1 110 ? -9.185 1.428 -1.572 1.00 97.44 110 ASN A C 1
ATOM 930 O O . ASN A 1 110 ? -9.339 0.773 -0.535 1.00 97.44 110 ASN A O 1
ATOM 934 N N . GLN A 1 111 ? -8.073 1.323 -2.297 1.00 97.56 111 GLN A N 1
ATOM 935 C CA . GLN A 1 111 ? -6.966 0.483 -1.874 1.00 97.56 111 GLN A CA 1
ATOM 936 C C . GLN A 1 111 ? -6.295 1.003 -0.595 1.00 97.56 111 GLN A C 1
ATOM 938 O O . GLN A 1 111 ? -5.934 0.198 0.270 1.00 97.56 111 GLN A O 1
ATOM 943 N N . ME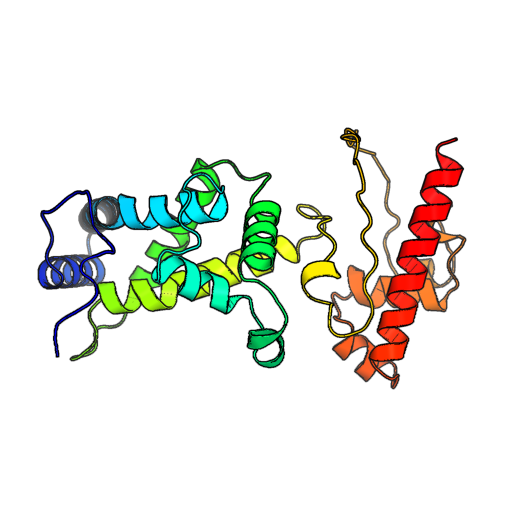T A 1 112 ? -6.125 2.322 -0.443 1.00 97.44 112 MET A N 1
ATOM 944 C CA . MET A 1 112 ? -5.594 2.897 0.799 1.00 97.44 112 MET A CA 1
ATOM 945 C C . MET A 1 112 ? -6.542 2.631 1.972 1.00 97.44 112 MET A C 1
ATOM 947 O O . MET A 1 112 ? -6.086 2.220 3.037 1.00 97.44 112 MET A O 1
ATOM 951 N N . VAL A 1 113 ? -7.854 2.758 1.770 1.00 97.81 113 VAL A N 1
ATOM 952 C CA . VAL A 1 113 ? -8.864 2.379 2.771 1.00 97.81 113 VAL A CA 1
ATOM 953 C C . VAL A 1 113 ? -8.729 0.902 3.152 1.00 97.81 113 VAL A C 1
ATOM 955 O O . VAL A 1 113 ? -8.650 0.572 4.333 1.00 97.81 113 VAL A O 1
ATOM 958 N N . THR A 1 114 ? -8.614 0.009 2.169 1.00 97.75 114 THR A N 1
ATOM 959 C CA . THR A 1 114 ? -8.478 -1.440 2.397 1.00 97.75 114 THR A CA 1
ATOM 960 C C . THR A 1 114 ? -7.225 -1.780 3.208 1.00 97.75 114 THR A C 1
ATOM 962 O O . THR A 1 114 ? -7.284 -2.549 4.171 1.00 97.75 114 THR A O 1
ATOM 965 N N . ILE A 1 115 ? -6.081 -1.184 2.853 1.00 97.19 115 ILE A N 1
ATOM 966 C CA . ILE A 1 115 ? -4.829 -1.365 3.600 1.00 97.19 115 ILE A CA 1
ATOM 967 C C . ILE A 1 115 ? -4.988 -0.838 5.029 1.00 97.19 115 ILE A C 1
ATOM 969 O O . ILE A 1 115 ? -4.577 -1.511 5.972 1.00 97.19 115 ILE A O 1
ATOM 973 N N . PHE A 1 116 ? -5.594 0.336 5.203 1.00 97.69 116 PHE A N 1
ATOM 974 C CA . PHE A 1 116 ? -5.819 0.922 6.520 1.00 97.69 116 PHE A CA 1
ATOM 975 C C . PHE A 1 116 ? -6.684 0.027 7.409 1.00 97.69 116 PHE A C 1
ATOM 977 O O . PHE A 1 116 ? -6.289 -0.247 8.537 1.00 97.69 116 PHE A O 1
ATOM 984 N N . LEU A 1 117 ? -7.815 -0.472 6.902 1.00 96.38 117 LEU A N 1
ATOM 985 C CA . LEU A 1 117 ? -8.701 -1.365 7.657 1.00 96.38 117 LEU A CA 1
ATOM 986 C C . LEU A 1 117 ? -7.999 -2.675 8.031 1.00 96.38 117 LEU A C 1
ATOM 988 O O . LEU A 1 117 ? -8.097 -3.127 9.166 1.00 96.38 117 LEU A O 1
ATOM 992 N N . THR A 1 118 ? -7.192 -3.223 7.118 1.00 95.81 118 THR A N 1
ATOM 993 C CA . THR A 1 118 ? -6.367 -4.405 7.410 1.00 95.81 118 THR A CA 1
ATOM 994 C C . THR A 1 118 ? -5.397 -4.139 8.566 1.00 95.81 118 THR A C 1
ATOM 996 O O . THR A 1 118 ? -5.242 -4.969 9.458 1.00 95.81 118 THR A O 1
ATOM 999 N N . LEU A 1 119 ? -4.739 -2.977 8.569 1.00 94.50 119 LEU A N 1
ATOM 1000 C CA . LEU A 1 119 ? -3.819 -2.578 9.636 1.00 94.50 119 LEU A CA 1
ATOM 1001 C C . LEU A 1 119 ? -4.549 -2.270 10.950 1.00 94.50 119 LEU A C 1
ATOM 1003 O O . LEU A 1 119 ? -4.023 -2.571 12.018 1.00 94.50 119 LEU A O 1
ATOM 1007 N N . LEU A 1 120 ? -5.750 -1.695 10.880 1.00 95.25 120 LEU A N 1
ATOM 1008 C CA . LEU A 1 120 ? -6.612 -1.427 12.029 1.00 95.25 120 LEU A CA 1
ATOM 1009 C C . LEU A 1 120 ? -7.001 -2.722 12.753 1.00 95.25 120 LEU A C 1
ATOM 1011 O O . LEU A 1 120 ? -6.863 -2.808 13.973 1.00 95.25 120 LEU A O 1
ATOM 1015 N N . ASP A 1 121 ? -7.411 -3.741 12.000 1.00 92.00 121 ASP A N 1
ATOM 1016 C CA . ASP A 1 121 ? -7.794 -5.042 12.557 1.00 92.00 121 ASP A CA 1
ATOM 1017 C C . ASP A 1 121 ? -6.581 -5.822 13.108 1.00 92.00 121 ASP A C 1
ATOM 1019 O O . ASP A 1 121 ? -6.707 -6.600 14.052 1.00 92.00 121 ASP A O 1
ATOM 1023 N N . GLN A 1 122 ? -5.383 -5.606 12.555 1.00 92.75 122 GLN A N 1
ATOM 1024 C CA . GLN A 1 122 ? -4.144 -6.251 13.014 1.00 92.75 122 GLN A CA 1
ATOM 1025 C C . GLN A 1 122 ? -3.471 -5.540 14.192 1.00 92.75 122 GLN A C 1
ATOM 1027 O O . GLN A 1 122 ? -2.554 -6.100 14.808 1.00 92.75 122 GLN A O 1
ATOM 1032 N N . PHE A 1 123 ? -3.864 -4.302 14.487 1.00 95.12 123 PHE A N 1
ATOM 1033 C CA . PHE A 1 123 ? -3.202 -3.501 15.502 1.00 95.12 123 PHE A CA 1
ATOM 1034 C C . PHE A 1 123 ? -3.410 -4.086 16.899 1.00 95.12 123 PHE A C 1
ATOM 1036 O O . PHE A 1 123 ? -4.520 -4.419 17.304 1.00 95.12 123 PHE A O 1
ATOM 1043 N N . LYS A 1 124 ? -2.322 -4.166 17.666 1.00 92.44 124 LYS A N 1
ATOM 1044 C CA . LYS A 1 124 ? -2.343 -4.573 19.071 1.00 92.44 124 LYS A CA 1
ATOM 1045 C C . LYS A 1 124 ? -1.751 -3.455 19.906 1.00 92.44 124 LYS A C 1
ATOM 1047 O O . LYS A 1 124 ? -0.621 -3.036 19.647 1.00 92.44 124 LYS A O 1
ATOM 1052 N N . PHE A 1 125 ? -2.498 -3.004 20.908 1.00 89.88 125 PHE A N 1
ATOM 1053 C CA . PHE A 1 125 ? -2.045 -1.954 21.810 1.00 89.88 125 PHE A CA 1
ATOM 1054 C C . PHE A 1 125 ? -0.776 -2.377 22.552 1.00 89.88 125 PHE A C 1
ATOM 1056 O O . PHE A 1 125 ? -0.714 -3.447 23.158 1.00 89.88 125 PHE A O 1
ATOM 1063 N N . GLN A 1 126 ? 0.230 -1.508 22.502 1.00 89.00 126 GLN A N 1
ATOM 1064 C CA . GLN A 1 126 ? 1.467 -1.628 23.265 1.00 89.00 126 GLN A CA 1
ATOM 1065 C C . GLN A 1 126 ? 1.665 -0.344 24.078 1.00 89.00 126 GLN A C 1
ATOM 1067 O O . GLN A 1 126 ? 1.278 0.722 23.594 1.00 89.00 126 GLN A O 1
ATOM 1072 N N . PRO A 1 127 ? 2.278 -0.404 25.276 1.00 82.25 127 PRO A N 1
ATOM 1073 C CA . PRO A 1 127 ? 2.373 0.750 26.178 1.00 82.25 127 PRO A CA 1
ATOM 1074 C C . PRO A 1 127 ? 3.021 2.003 25.568 1.00 82.25 127 PRO A C 1
ATOM 1076 O O . PRO A 1 127 ? 2.724 3.113 25.996 1.00 82.25 127 PRO A O 1
ATOM 1079 N N . GLU A 1 128 ? 3.882 1.841 24.560 1.00 86.88 128 GLU A N 1
ATOM 1080 C CA . GLU A 1 128 ? 4.693 2.928 23.994 1.00 86.88 128 GLU A CA 1
ATOM 1081 C C . GLU A 1 128 ? 4.344 3.287 22.541 1.00 86.88 128 GLU A C 1
ATOM 1083 O O . GLU A 1 128 ? 4.959 4.183 21.961 1.00 86.88 128 GLU A O 1
ATOM 1088 N N . VAL A 1 129 ? 3.377 2.599 21.924 1.00 87.25 129 VAL A N 1
ATOM 1089 C CA . VAL A 1 129 ? 3.102 2.740 20.486 1.00 87.25 129 VAL A CA 1
ATOM 1090 C C . VAL A 1 129 ? 1.649 3.134 20.258 1.00 87.25 129 VAL A C 1
ATOM 1092 O O . VAL A 1 129 ? 0.750 2.307 20.397 1.00 87.25 129 VAL A O 1
ATOM 1095 N N . SER A 1 130 ? 1.434 4.388 19.850 1.00 92.25 130 SER A N 1
ATOM 1096 C CA . SER A 1 130 ? 0.123 4.852 19.390 1.00 92.25 130 SER A CA 1
ATOM 1097 C C . SER A 1 130 ? -0.229 4.272 18.022 1.00 92.25 130 SER A C 1
ATOM 1099 O O . SER A 1 130 ? 0.647 3.967 17.198 1.00 92.25 130 SER A O 1
ATOM 1101 N N . PHE A 1 131 ? -1.524 4.170 17.742 1.00 92.75 131 PHE A N 1
ATOM 1102 C CA . PHE A 1 131 ? -2.030 3.687 16.466 1.00 92.75 131 PHE A CA 1
ATOM 1103 C C . PHE A 1 131 ? -1.559 4.561 15.301 1.00 92.75 131 PHE A C 1
ATOM 1105 O O . PHE A 1 131 ? -1.128 4.046 14.272 1.00 92.75 131 PHE A O 1
ATOM 1112 N N . SER A 1 132 ? -1.537 5.885 15.463 1.00 90.44 132 SER A N 1
ATOM 1113 C CA . SER A 1 132 ? -1.050 6.782 14.408 1.00 90.44 132 SER A CA 1
ATOM 1114 C C . SER A 1 132 ? 0.430 6.558 14.083 1.00 90.44 132 SER A C 1
ATOM 1116 O O . SER A 1 132 ? 0.824 6.627 12.913 1.00 90.44 132 SER A O 1
ATOM 1118 N N . HIS A 1 133 ? 1.262 6.250 15.088 1.00 87.88 133 HIS A N 1
ATOM 1119 C CA . HIS A 1 133 ? 2.660 5.874 14.858 1.00 87.88 133 HIS A CA 1
ATOM 1120 C C . HIS A 1 133 ? 2.752 4.547 14.093 1.00 87.88 133 HIS A C 1
ATOM 1122 O O . HIS A 1 133 ? 3.499 4.437 13.115 1.00 87.88 133 HIS A O 1
ATOM 1128 N N . TYR A 1 134 ? 1.955 3.559 14.507 1.00 91.31 134 TYR A N 1
ATOM 1129 C CA . TYR A 1 134 ? 1.841 2.268 13.837 1.00 91.31 134 TYR A CA 1
ATOM 1130 C C . TYR A 1 134 ? 1.431 2.430 12.362 1.00 91.31 134 TYR A C 1
ATOM 1132 O O . TYR A 1 134 ? 2.173 2.001 11.474 1.00 91.31 134 TYR A O 1
ATOM 1140 N N . ILE A 1 135 ? 0.336 3.137 12.075 1.00 92.88 135 ILE A N 1
ATOM 1141 C CA . ILE A 1 135 ? -0.144 3.391 10.710 1.00 92.88 135 ILE A CA 1
ATOM 1142 C C . ILE A 1 135 ? 0.915 4.101 9.875 1.00 92.88 135 ILE A C 1
ATOM 1144 O O . ILE A 1 135 ? 1.237 3.640 8.782 1.00 92.88 135 ILE A O 1
ATOM 1148 N N . THR A 1 136 ? 1.544 5.155 10.397 1.00 86.88 136 THR A N 1
ATOM 1149 C CA . THR A 1 136 ? 2.564 5.903 9.643 1.00 86.88 136 THR A CA 1
ATOM 1150 C C . THR A 1 136 ? 3.711 5.007 9.167 1.00 86.88 136 THR A C 1
ATOM 1152 O O . THR A 1 136 ? 4.242 5.196 8.068 1.00 86.88 136 THR A O 1
ATOM 1155 N N . LYS A 1 137 ? 4.085 4.008 9.974 1.00 86.88 137 LYS A N 1
ATOM 1156 C CA . LYS A 1 137 ? 5.141 3.046 9.655 1.00 86.88 137 LYS A CA 1
ATOM 1157 C C . LYS A 1 137 ? 4.660 1.946 8.708 1.00 86.88 137 LYS A C 1
ATOM 1159 O O . LYS A 1 137 ? 5.301 1.712 7.683 1.00 86.88 137 LYS A O 1
ATOM 1164 N N . TYR A 1 138 ? 3.571 1.258 9.045 1.00 92.19 138 TYR A N 1
ATOM 1165 C CA . TYR A 1 138 ? 3.138 0.046 8.340 1.00 92.19 138 TYR A CA 1
ATOM 1166 C C . TYR A 1 138 ? 2.355 0.325 7.057 1.00 92.19 138 TYR A C 1
ATOM 1168 O O . TYR A 1 138 ? 2.438 -0.474 6.121 1.00 92.19 138 TYR A O 1
ATOM 1176 N N . MET A 1 139 ? 1.687 1.479 6.954 1.00 93.31 139 MET A N 1
ATOM 1177 C CA . MET A 1 139 ? 1.005 1.895 5.728 1.00 93.31 139 MET A CA 1
ATOM 1178 C C . MET A 1 139 ? 1.991 1.961 4.558 1.00 93.31 139 MET A C 1
ATOM 1180 O O . MET A 1 139 ? 1.768 1.341 3.526 1.00 93.31 139 MET A O 1
ATOM 1184 N N . ARG A 1 140 ? 3.156 2.596 4.754 1.00 92.06 140 ARG A N 1
ATOM 1185 C CA . ARG A 1 140 ? 4.203 2.731 3.722 1.00 92.06 140 ARG A CA 1
ATOM 1186 C C . ARG A 1 140 ? 4.660 1.379 3.171 1.00 92.06 140 ARG A C 1
ATOM 1188 O O . ARG A 1 140 ? 4.825 1.218 1.963 1.00 92.06 140 ARG A O 1
ATOM 1195 N N . TRP A 1 141 ? 4.873 0.407 4.057 1.00 92.12 141 TRP A N 1
ATOM 1196 C CA . TRP A 1 141 ? 5.302 -0.939 3.675 1.00 92.12 141 TRP A CA 1
ATOM 1197 C C . TRP A 1 141 ? 4.209 -1.712 2.948 1.00 92.12 141 TRP A C 1
ATOM 1199 O O . TRP A 1 141 ? 4.498 -2.367 1.947 1.00 92.12 141 TRP A O 1
ATOM 1209 N N . SER A 1 142 ? 2.970 -1.601 3.417 1.00 93.75 142 SER A N 1
ATOM 1210 C CA . SER A 1 142 ? 1.818 -2.274 2.817 1.00 93.75 142 SER A CA 1
ATOM 1211 C C . SER A 1 142 ? 1.502 -1.707 1.433 1.00 93.75 142 SER A C 1
ATOM 1213 O O . SER A 1 142 ? 1.358 -2.467 0.478 1.00 93.75 142 SER A O 1
ATOM 1215 N N . THR A 1 143 ? 1.527 -0.380 1.284 1.00 95.12 143 THR A N 1
ATOM 1216 C CA . THR A 1 143 ? 1.387 0.301 -0.009 1.00 95.12 143 THR A CA 1
ATOM 1217 C C . THR A 1 143 ? 2.507 -0.099 -0.968 1.00 95.12 143 THR A C 1
ATOM 1219 O O . THR A 1 143 ? 2.239 -0.426 -2.120 1.00 95.12 143 THR A O 1
ATOM 1222 N N . LYS A 1 144 ? 3.764 -0.174 -0.502 1.00 93.69 144 LYS A N 1
ATOM 1223 C CA . LYS A 1 144 ? 4.860 -0.713 -1.322 1.00 93.69 144 LYS A CA 1
ATOM 1224 C C . LYS A 1 144 ? 4.584 -2.149 -1.768 1.00 93.69 144 LYS A C 1
ATOM 1226 O O . LYS A 1 144 ? 4.808 -2.468 -2.931 1.00 93.69 144 LYS A O 1
ATOM 1231 N N . ALA A 1 145 ? 4.164 -3.025 -0.858 1.00 90.81 145 ALA A N 1
ATOM 1232 C CA . ALA A 1 145 ? 3.910 -4.427 -1.178 1.00 90.81 145 ALA A CA 1
ATOM 1233 C C . ALA A 1 145 ? 2.808 -4.573 -2.236 1.00 90.81 145 ALA A C 1
ATOM 1235 O O . ALA A 1 145 ? 2.949 -5.381 -3.152 1.00 90.81 145 ALA A O 1
ATOM 1236 N N . TRP A 1 146 ? 1.758 -3.756 -2.144 1.00 94.38 146 TRP A N 1
ATOM 1237 C CA . TRP A 1 146 ? 0.706 -3.686 -3.152 1.00 94.38 146 TRP A CA 1
ATOM 1238 C C . TRP A 1 146 ? 1.237 -3.237 -4.523 1.00 94.38 146 TRP A C 1
ATOM 1240 O O . TRP A 1 146 ? 1.047 -3.959 -5.498 1.00 94.38 146 TRP A O 1
ATOM 1250 N N . ILE A 1 147 ? 2.005 -2.145 -4.596 1.00 92.62 147 ILE A N 1
ATOM 1251 C CA . ILE A 1 147 ? 2.608 -1.675 -5.861 1.00 92.62 147 ILE A CA 1
ATOM 1252 C C . ILE A 1 147 ? 3.531 -2.733 -6.468 1.00 92.62 147 ILE A C 1
ATOM 1254 O O . ILE A 1 147 ? 3.494 -2.987 -7.667 1.00 92.62 147 ILE A O 1
ATOM 1258 N N . MET A 1 148 ? 4.354 -3.387 -5.644 1.00 88.81 148 MET A N 1
ATOM 1259 C CA . MET A 1 148 ? 5.236 -4.455 -6.121 1.00 88.81 148 MET A CA 1
ATOM 1260 C C . MET A 1 148 ? 4.442 -5.640 -6.689 1.00 88.81 148 MET A C 1
ATOM 1262 O O . MET A 1 148 ? 4.870 -6.243 -7.674 1.00 88.81 148 MET A O 1
ATOM 1266 N N . ARG A 1 149 ? 3.281 -5.956 -6.101 1.00 87.94 149 ARG A N 1
ATOM 1267 C CA . ARG A 1 149 ? 2.372 -6.987 -6.614 1.00 87.94 149 ARG A CA 1
ATOM 1268 C C . ARG A 1 149 ? 1.812 -6.593 -7.978 1.00 87.94 149 ARG A C 1
ATOM 1270 O O . ARG A 1 149 ? 1.926 -7.390 -8.898 1.00 87.94 149 ARG A O 1
ATOM 1277 N N . MET A 1 150 ? 1.320 -5.363 -8.123 1.00 86.75 150 MET A N 1
ATOM 1278 C CA . MET A 1 150 ? 0.831 -4.847 -9.408 1.00 86.75 150 MET A CA 1
ATOM 1279 C C . MET A 1 150 ? 1.911 -4.849 -10.489 1.00 86.75 150 MET A C 1
ATOM 1281 O O . MET A 1 150 ? 1.677 -5.275 -11.611 1.00 86.75 150 MET A O 1
ATOM 1285 N N . SER A 1 151 ? 3.132 -4.435 -10.147 1.00 83.75 151 SER A N 1
ATOM 1286 C CA . SER A 1 151 ? 4.249 -4.429 -11.101 1.00 83.75 151 SER A CA 1
ATOM 1287 C C . SER A 1 151 ? 4.710 -5.824 -11.532 1.00 83.75 151 SER A C 1
ATOM 1289 O O . SER A 1 151 ? 5.473 -5.949 -12.483 1.00 83.75 151 SER A O 1
ATOM 1291 N N . SER A 1 152 ? 4.297 -6.862 -10.800 1.00 76.50 152 SER A N 1
ATOM 1292 C CA . SER A 1 152 ? 4.597 -8.256 -11.130 1.00 76.50 152 SER A CA 1
ATOM 1293 C C . SER A 1 152 ? 3.479 -8.907 -11.946 1.00 76.50 152 SER A C 1
ATOM 1295 O O . SER A 1 152 ? 3.646 -10.053 -12.355 1.00 76.50 152 SER A O 1
ATOM 1297 N N . ASP A 1 153 ? 2.356 -8.211 -12.151 1.00 68.06 153 ASP A N 1
ATOM 1298 C CA . ASP A 1 153 ? 1.215 -8.711 -12.908 1.00 68.06 153 ASP A CA 1
ATOM 1299 C C . ASP A 1 153 ? 1.413 -8.424 -14.412 1.00 68.06 153 ASP A C 1
ATOM 1301 O O . ASP A 1 153 ? 1.383 -7.259 -14.834 1.00 68.06 153 ASP A O 1
ATOM 1305 N N . PRO A 1 154 ? 1.636 -9.472 -15.229 1.00 56.31 154 PRO A N 1
ATOM 1306 C CA . PRO A 1 154 ? 1.917 -9.332 -16.653 1.00 56.31 154 PRO A CA 1
ATOM 1307 C C . PRO A 1 154 ? 0.716 -8.831 -17.466 1.00 56.31 154 PRO A C 1
ATOM 1309 O O . PRO A 1 154 ? 0.923 -8.374 -18.589 1.00 56.31 154 PRO A O 1
ATOM 1312 N N . LEU A 1 155 ? -0.509 -8.908 -16.929 1.00 52.09 155 LEU A N 1
ATOM 1313 C CA . LEU A 1 155 ? -1.727 -8.478 -17.621 1.00 52.09 155 LEU A CA 1
ATOM 1314 C C . LEU A 1 155 ? -1.958 -6.970 -17.481 1.00 52.09 155 LEU A C 1
ATOM 1316 O O . LEU A 1 155 ? -2.372 -6.321 -18.436 1.00 52.09 155 LEU A O 1
ATOM 1320 N N . THR A 1 156 ? -1.646 -6.393 -16.318 1.00 52.75 156 THR A N 1
ATOM 1321 C CA . THR A 1 156 ? -1.846 -4.955 -16.060 1.00 52.75 156 THR A CA 1
ATOM 1322 C C . THR A 1 156 ? -0.638 -4.084 -16.395 1.00 52.75 156 THR A C 1
ATOM 1324 O O . THR A 1 156 ? -0.815 -2.910 -16.722 1.00 52.75 156 THR A O 1
ATOM 1327 N N . HIS A 1 157 ? 0.592 -4.616 -16.342 1.00 51.88 157 HIS A N 1
ATOM 1328 C CA . HIS A 1 157 ? 1.796 -3.806 -16.543 1.00 51.88 157 HIS A CA 1
ATOM 1329 C C . HIS A 1 157 ? 2.879 -4.534 -17.350 1.00 51.88 157 HIS A C 1
ATOM 1331 O O . HIS A 1 157 ? 3.727 -5.236 -16.812 1.00 51.88 157 HIS A O 1
ATOM 1337 N N . SER A 1 158 ? 2.970 -4.219 -18.647 1.00 46.12 158 SER A N 1
ATOM 1338 C CA . SER A 1 158 ? 4.166 -4.475 -19.473 1.00 46.12 158 SER A CA 1
ATOM 1339 C C . SER A 1 158 ? 5.297 -3.462 -19.211 1.00 46.12 158 SER A C 1
ATOM 1341 O O . SER A 1 158 ? 6.165 -3.221 -20.058 1.00 46.12 158 SER A O 1
ATOM 1343 N N . VAL A 1 159 ? 5.292 -2.821 -18.035 1.00 49.28 159 VAL A N 1
ATOM 1344 C CA . VAL A 1 159 ? 6.349 -1.899 -17.624 1.00 49.28 159 VAL A CA 1
ATOM 1345 C C . VAL A 1 159 ? 7.585 -2.743 -17.369 1.00 49.28 159 VAL A C 1
ATOM 1347 O O . VAL A 1 159 ? 7.743 -3.315 -16.294 1.00 49.28 159 VAL A O 1
ATOM 1350 N N . HIS A 1 160 ? 8.447 -2.838 -18.385 1.00 46.47 160 HIS A N 1
ATOM 1351 C CA . HIS A 1 160 ? 9.742 -3.494 -18.278 1.00 46.47 160 HIS A CA 1
ATOM 1352 C C . HIS A 1 160 ? 10.391 -3.112 -16.949 1.00 46.47 160 HIS A C 1
ATOM 1354 O O . HIS A 1 160 ? 10.674 -1.942 -16.677 1.00 46.47 160 HIS A O 1
ATOM 1360 N N . THR A 1 161 ? 10.655 -4.124 -16.125 1.00 45.94 161 THR A N 1
ATOM 1361 C CA . THR A 1 161 ? 11.414 -4.029 -14.873 1.00 45.94 161 THR A CA 1
ATOM 1362 C C . THR A 1 161 ? 12.880 -3.635 -15.100 1.00 45.94 161 THR A C 1
ATOM 1364 O O . THR A 1 161 ? 13.711 -3.816 -14.210 1.00 45.94 161 THR A O 1
ATOM 1367 N N . ASP A 1 162 ? 13.216 -3.078 -16.263 1.00 45.53 162 ASP A N 1
ATOM 1368 C CA . ASP A 1 162 ? 14.505 -2.463 -16.575 1.00 45.53 162 ASP A CA 1
ATOM 1369 C C . ASP A 1 162 ? 14.856 -1.400 -15.514 1.00 45.53 162 ASP A C 1
ATOM 1371 O O . ASP A 1 162 ? 16.005 -1.273 -15.107 1.00 45.53 162 ASP A O 1
ATOM 1375 N N . PHE A 1 163 ? 13.852 -0.754 -14.903 1.00 46.34 163 PHE A N 1
ATOM 1376 C CA . PHE A 1 163 ? 14.055 0.148 -13.761 1.00 46.34 163 PHE A CA 1
ATOM 1377 C C . PHE A 1 163 ? 14.583 -0.531 -12.487 1.00 46.34 163 PHE A C 1
ATOM 1379 O O . PHE A 1 163 ? 15.215 0.133 -11.660 1.00 46.34 163 PHE A O 1
ATOM 1386 N N . LEU A 1 164 ? 14.349 -1.830 -12.281 1.00 46.53 164 LEU A N 1
ATOM 1387 C CA . LEU A 1 164 ? 14.829 -2.585 -11.114 1.00 46.53 164 LEU A CA 1
ATOM 1388 C C . LEU A 1 164 ? 16.145 -3.315 -11.406 1.00 46.53 164 LEU A C 1
ATOM 1390 O O . LEU A 1 164 ? 16.967 -3.473 -10.496 1.00 46.53 164 LEU A O 1
ATOM 1394 N N . VAL A 1 165 ? 16.386 -3.668 -12.670 1.00 41.16 165 VAL A N 1
ATOM 1395 C CA . VAL A 1 165 ? 17.592 -4.354 -13.143 1.00 41.16 165 VAL A CA 1
ATOM 1396 C C . VAL A 1 165 ? 18.520 -3.357 -13.825 1.00 41.16 165 VAL A C 1
ATOM 1398 O O . VAL A 1 165 ? 18.802 -3.487 -15.004 1.00 41.16 165 VAL A O 1
ATOM 1401 N N . ASP A 1 166 ? 19.035 -2.396 -13.057 1.00 38.53 166 ASP A N 1
ATOM 1402 C CA . ASP A 1 166 ? 20.221 -1.681 -13.517 1.00 38.53 166 ASP A CA 1
ATOM 1403 C C . ASP A 1 166 ? 21.236 -1.504 -12.400 1.00 38.53 166 ASP A C 1
ATOM 1405 O O . ASP A 1 166 ? 20.993 -0.924 -11.334 1.00 38.53 166 ASP A O 1
ATOM 1409 N N . GLY A 1 167 ? 22.349 -2.152 -12.676 1.00 36.94 167 GLY A N 1
ATOM 1410 C CA . GLY A 1 167 ? 23.560 -2.293 -11.908 1.00 36.94 167 GLY A CA 1
ATOM 1411 C C . GLY A 1 167 ? 24.575 -2.953 -12.827 1.00 36.94 167 GLY A C 1
ATOM 1412 O O . GLY A 1 167 ? 25.175 -3.934 -12.414 1.00 36.94 167 GLY A O 1
ATOM 1413 N N . GLN A 1 168 ? 24.652 -2.498 -14.084 1.00 36.69 168 GLN A N 1
ATOM 1414 C CA . GLN A 1 168 ? 25.877 -2.406 -14.871 1.00 36.69 168 GLN A CA 1
ATOM 1415 C C . GLN A 1 168 ? 25.597 -1.802 -16.254 1.00 36.69 168 GLN A C 1
ATOM 1417 O O . GLN A 1 168 ? 24.773 -2.315 -16.998 1.00 36.69 168 GLN A O 1
ATOM 1422 N N . GLU A 1 169 ? 26.394 -0.770 -16.540 1.00 33.19 169 GLU A N 1
ATOM 1423 C CA . GLU A 1 169 ? 26.822 -0.281 -17.856 1.00 33.19 169 GLU A CA 1
ATOM 1424 C C . GLU A 1 169 ? 25.955 0.745 -18.595 1.00 33.19 169 GLU A C 1
ATOM 1426 O O . GLU A 1 169 ? 25.060 0.421 -19.364 1.00 33.19 169 GLU A O 1
ATOM 1431 N N . GLY A 1 170 ? 26.414 1.995 -18.482 1.00 32.25 170 GLY A N 1
ATOM 1432 C CA . GLY A 1 170 ? 26.841 2.739 -19.666 1.00 32.25 170 GLY A CA 1
ATOM 1433 C C . GLY A 1 170 ? 25.871 3.804 -20.144 1.00 32.25 170 GLY A C 1
ATOM 1434 O O . GLY A 1 170 ? 24.820 3.496 -20.694 1.00 32.25 170 GLY A O 1
ATOM 1435 N N . ASP A 1 171 ? 26.295 5.059 -20.001 1.00 36.56 171 ASP A N 1
ATOM 1436 C CA . ASP A 1 171 ? 25.729 6.221 -20.676 1.00 36.56 171 ASP A CA 1
ATOM 1437 C C . ASP A 1 171 ? 25.410 5.922 -22.143 1.00 36.56 171 ASP A C 1
ATOM 1439 O O . ASP A 1 171 ? 26.316 5.808 -22.970 1.00 36.56 171 ASP A O 1
ATOM 1443 N N . LYS A 1 172 ? 24.118 5.858 -22.472 1.00 33.31 172 LYS A N 1
ATOM 1444 C CA . LYS A 1 172 ? 23.594 6.299 -23.765 1.00 33.31 172 LYS A CA 1
ATOM 1445 C C . LYS A 1 172 ? 22.246 6.966 -23.543 1.00 33.31 172 LYS A C 1
ATOM 1447 O O . LYS A 1 172 ? 21.246 6.313 -23.252 1.00 33.31 172 LYS A O 1
ATOM 1452 N N . GLU A 1 173 ? 22.238 8.286 -23.695 1.00 36.38 173 GLU A N 1
ATOM 1453 C CA . GLU A 1 173 ? 21.029 9.047 -23.977 1.00 36.38 173 GLU A CA 1
ATOM 1454 C C . GLU A 1 173 ? 20.341 8.443 -25.205 1.00 36.38 173 GLU A C 1
ATOM 1456 O O . GLU A 1 173 ? 20.805 8.571 -26.337 1.00 36.38 173 GLU A O 1
ATOM 1461 N N . HIS A 1 174 ? 19.204 7.795 -24.986 1.00 34.34 174 HIS A N 1
ATOM 1462 C CA . HIS A 1 174 ? 18.213 7.608 -26.030 1.00 34.34 174 HIS A CA 1
ATOM 1463 C C . HIS A 1 174 ? 16.970 8.396 -25.637 1.00 34.34 174 HIS A C 1
ATOM 1465 O O . HIS A 1 174 ? 16.106 7.926 -24.896 1.00 34.34 174 HIS A O 1
ATOM 1471 N N . GLN A 1 175 ? 16.886 9.618 -26.170 1.00 36.19 175 GLN A N 1
ATOM 1472 C CA . GLN A 1 175 ? 15.598 10.221 -26.479 1.00 36.19 175 GLN A CA 1
ATOM 1473 C C . GLN A 1 175 ? 14.838 9.227 -27.360 1.00 36.19 175 GLN A C 1
ATOM 1475 O O . GLN A 1 175 ? 15.217 8.971 -28.499 1.00 36.19 175 GLN A O 1
ATOM 1480 N N . SER A 1 176 ? 13.779 8.636 -26.821 1.00 31.59 176 SER A N 1
ATOM 1481 C CA . SER A 1 176 ? 12.796 7.924 -27.623 1.00 31.59 176 SER A CA 1
ATOM 1482 C C . SER A 1 176 ? 11.481 8.668 -27.477 1.00 31.59 176 SER A C 1
ATOM 1484 O O . SER A 1 176 ? 10.780 8.540 -26.474 1.00 31.59 176 SER A O 1
ATOM 1486 N N . ASN A 1 177 ? 11.176 9.463 -28.502 1.00 30.38 177 ASN A N 1
ATOM 1487 C CA . ASN A 1 177 ? 9.806 9.763 -28.881 1.00 30.38 177 ASN A CA 1
ATOM 1488 C C . ASN A 1 177 ? 9.076 8.423 -29.007 1.00 30.38 177 ASN A C 1
ATOM 1490 O O . ASN A 1 177 ? 9.398 7.621 -29.884 1.00 30.38 177 ASN A O 1
ATOM 1494 N N . ARG A 1 178 ? 8.124 8.158 -28.114 1.00 31.33 178 ARG A N 1
ATOM 1495 C CA . ARG A 1 178 ? 7.177 7.062 -28.288 1.00 31.33 178 ARG A CA 1
ATOM 1496 C C . ARG A 1 178 ? 5.839 7.664 -28.666 1.00 31.33 178 ARG A C 1
ATOM 1498 O O . ARG A 1 178 ? 5.148 8.208 -27.813 1.00 31.33 178 ARG A O 1
ATOM 1505 N N . SER A 1 179 ? 5.510 7.541 -29.947 1.00 30.41 179 SER A N 1
ATOM 1506 C CA . SER A 1 179 ? 4.129 7.553 -30.409 1.00 30.41 179 SER A CA 1
ATOM 1507 C C . SER A 1 179 ? 3.326 6.551 -29.585 1.00 30.41 179 SER A C 1
ATOM 1509 O O . SER A 1 179 ? 3.742 5.400 -29.411 1.00 30.41 179 SER A O 1
ATOM 1511 N N . GLU A 1 180 ? 2.197 7.015 -29.061 1.00 29.36 180 GLU A N 1
ATOM 1512 C CA . GLU A 1 180 ? 1.152 6.183 -28.482 1.00 29.36 180 GLU A CA 1
ATOM 1513 C C . GLU A 1 180 ? 0.706 5.162 -29.530 1.00 29.36 180 GLU A C 1
ATOM 1515 O O . GLU A 1 180 ? 0.015 5.479 -30.495 1.00 29.36 180 GLU A O 1
ATOM 1520 N N . MET A 1 181 ? 1.153 3.922 -29.368 1.00 28.12 181 MET A N 1
ATOM 1521 C CA . MET A 1 181 ? 0.628 2.801 -30.125 1.00 28.12 181 MET A CA 1
ATOM 1522 C C . MET A 1 181 ? -0.592 2.313 -29.346 1.00 28.12 181 MET A C 1
ATOM 1524 O O . MET A 1 181 ? -0.451 1.687 -28.296 1.00 28.12 181 MET A O 1
ATOM 1528 N N . GLN A 1 182 ? -1.782 2.685 -29.821 1.00 29.34 182 GLN A N 1
ATOM 1529 C CA . GLN A 1 182 ? -3.053 2.159 -29.331 1.00 29.34 182 GLN A CA 1
ATOM 1530 C C . GLN A 1 182 ? -3.008 0.628 -29.436 1.00 29.34 182 GLN A C 1
ATOM 1532 O O . GLN A 1 182 ? -3.001 0.071 -30.534 1.00 29.34 182 GLN A O 1
ATOM 1537 N N . LEU A 1 183 ? -2.929 -0.054 -28.293 1.00 32.03 183 LEU A N 1
ATOM 1538 C CA . LEU A 1 183 ? -3.108 -1.499 -28.209 1.00 32.03 183 LEU A CA 1
ATOM 1539 C C . LEU A 1 183 ? -4.580 -1.792 -28.514 1.00 32.03 183 LEU A C 1
ATOM 1541 O O . LEU A 1 183 ? -5.431 -1.688 -27.637 1.00 32.03 183 LEU A O 1
ATOM 1545 N N . LYS A 1 184 ? -4.885 -2.132 -29.771 1.00 31.67 184 LYS A N 1
ATOM 1546 C CA . LYS A 1 184 ? -6.073 -2.937 -30.070 1.00 31.67 184 LYS A CA 1
ATOM 1547 C C . LYS A 1 184 ? -5.926 -4.244 -29.295 1.00 31.67 184 LYS A C 1
ATOM 1549 O O . LYS A 1 184 ? -4.867 -4.865 -29.376 1.00 31.67 184 LYS A O 1
ATOM 1554 N N . GLU A 1 185 ? -6.959 -4.625 -28.551 1.00 31.31 185 GLU A N 1
ATOM 1555 C CA . GLU A 1 185 ? -7.096 -5.964 -27.979 1.00 31.31 185 GLU A CA 1
ATOM 1556 C C . GLU A 1 185 ? -6.828 -6.988 -29.088 1.00 31.31 185 GLU A C 1
ATOM 1558 O O . GLU A 1 185 ? -7.597 -7.117 -30.040 1.00 31.31 185 GLU A O 1
ATOM 1563 N N . LEU A 1 186 ? -5.664 -7.633 -29.026 1.00 35.69 186 LEU A N 1
ATOM 1564 C CA . LEU A 1 186 ? -5.344 -8.762 -29.880 1.00 35.69 186 LEU A CA 1
ATOM 1565 C C . LEU A 1 186 ? -5.883 -10.005 -29.176 1.00 35.69 186 LEU A C 1
ATOM 1567 O O . LEU A 1 186 ? -5.338 -10.404 -28.146 1.00 35.69 186 LEU A O 1
ATOM 1571 N N . ASP A 1 187 ? -6.899 -10.627 -29.774 1.00 33.06 187 ASP A N 1
ATOM 1572 C CA . ASP A 1 187 ? -7.250 -12.035 -29.566 1.00 33.06 187 ASP A CA 1
ATOM 1573 C C . ASP A 1 187 ? -6.076 -12.910 -30.043 1.00 33.06 187 ASP A C 1
ATOM 1575 O O . ASP A 1 187 ? -6.068 -13.496 -31.125 1.00 33.06 187 ASP A O 1
ATOM 1579 N N . LEU A 1 188 ? -5.001 -12.931 -29.258 1.00 44.78 188 LEU A N 1
ATOM 1580 C CA . LEU A 1 188 ? -3.938 -13.912 -29.386 1.00 44.78 188 LEU A CA 1
ATOM 1581 C C . LEU A 1 188 ? -4.365 -15.120 -28.559 1.00 44.78 188 LEU A C 1
ATOM 1583 O O . LEU A 1 188 ? -4.227 -15.115 -27.336 1.00 44.78 188 LEU A O 1
ATOM 1587 N N . GLU A 1 189 ? -4.850 -16.165 -29.229 1.00 45.94 189 GLU A N 1
ATOM 1588 C CA . GLU A 1 189 ? -4.942 -17.503 -28.645 1.00 45.94 189 GLU A CA 1
ATOM 1589 C C . GLU A 1 189 ? -3.522 -17.964 -28.281 1.00 45.94 189 GLU A C 1
ATOM 1591 O O . GLU A 1 189 ? -2.780 -18.537 -29.083 1.00 45.94 189 GLU A O 1
ATOM 1596 N N . LEU A 1 190 ? -3.085 -17.622 -27.068 1.00 55.41 190 LEU A N 1
ATOM 1597 C CA . LEU A 1 190 ? -1.799 -18.051 -26.549 1.00 55.41 190 LEU A CA 1
ATOM 1598 C C . LEU A 1 190 ? -1.875 -19.566 -26.322 1.00 55.41 190 LEU A C 1
ATOM 1600 O O . LEU A 1 190 ? -2.708 -20.014 -25.531 1.00 55.41 190 LEU A O 1
ATOM 1604 N N . PRO A 1 191 ? -1.017 -20.371 -26.974 1.00 59.88 191 PRO A N 1
ATOM 1605 C CA . PRO A 1 191 ? -1.019 -21.808 -26.756 1.00 59.88 191 PRO A CA 1
ATOM 1606 C C . PRO A 1 191 ? -0.736 -22.114 -25.284 1.00 59.88 191 PRO A C 1
ATOM 1608 O O . PRO A 1 19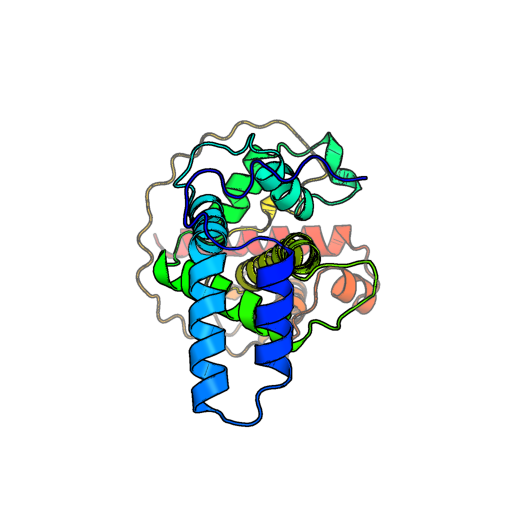1 ? 0.095 -21.454 -24.650 1.00 59.88 191 PRO A O 1
ATOM 1611 N N . GLU A 1 192 ? -1.396 -23.140 -24.742 1.00 69.69 192 GLU A N 1
ATOM 1612 C CA . GLU A 1 192 ? -1.118 -23.605 -23.387 1.00 69.69 192 GLU A CA 1
ATOM 1613 C C . GLU A 1 192 ? 0.372 -23.952 -23.249 1.00 69.69 192 GLU A C 1
ATOM 1615 O O . GLU A 1 192 ? 0.871 -24.919 -23.828 1.00 69.69 192 GLU A O 1
ATOM 1620 N N . MET A 1 193 ? 1.100 -23.154 -22.463 1.00 72.69 193 MET A N 1
ATOM 1621 C CA . MET A 1 193 ? 2.523 -23.364 -22.200 1.00 72.69 193 MET A CA 1
ATOM 1622 C C . MET A 1 193 ? 2.715 -24.615 -21.331 1.00 72.69 193 MET A C 1
ATOM 1624 O O . MET A 1 193 ? 2.777 -24.539 -20.103 1.00 72.69 193 MET A O 1
ATOM 1628 N N . ASN A 1 194 ? 2.798 -25.775 -21.973 1.00 82.88 194 ASN A N 1
ATOM 1629 C CA . ASN A 1 194 ? 3.129 -27.065 -21.373 1.00 82.88 194 ASN A CA 1
ATOM 1630 C C . ASN A 1 194 ? 4.488 -27.575 -21.904 1.00 82.88 194 ASN A C 1
ATOM 1632 O O . ASN A 1 194 ? 5.133 -26.941 -22.743 1.00 82.88 194 ASN A O 1
ATOM 1636 N N . LEU A 1 195 ? 4.965 -28.721 -21.407 1.00 82.19 195 LEU A N 1
ATOM 1637 C CA . LEU A 1 195 ? 6.243 -29.286 -21.864 1.00 82.19 195 LEU A CA 1
ATOM 1638 C C . LEU A 1 195 ? 6.217 -29.706 -23.344 1.00 82.19 195 LEU A C 1
ATOM 1640 O O . LEU A 1 195 ? 7.267 -29.700 -23.983 1.00 82.19 195 LEU A O 1
ATOM 1644 N N . ALA A 1 196 ? 5.048 -30.017 -23.914 1.00 83.06 196 ALA A N 1
ATOM 1645 C CA . ALA A 1 196 ? 4.927 -30.308 -25.341 1.00 83.06 196 ALA A CA 1
ATOM 1646 C C . ALA A 1 196 ? 5.173 -29.047 -26.191 1.00 83.06 196 ALA A C 1
ATOM 1648 O O . ALA A 1 196 ? 5.921 -29.113 -27.162 1.00 83.06 196 ALA A O 1
ATOM 1649 N N . TRP A 1 197 ? 4.681 -27.880 -25.760 1.00 86.12 197 TRP A N 1
ATOM 1650 C CA . TRP A 1 197 ? 4.968 -26.582 -26.391 1.00 86.12 197 TRP A CA 1
ATOM 1651 C C . TRP A 1 197 ? 6.462 -26.202 -26.350 1.00 86.12 197 TRP A C 1
ATOM 1653 O O . TRP A 1 197 ? 7.021 -25.619 -27.286 1.00 86.12 197 TRP A O 1
ATOM 1663 N N . VAL A 1 198 ? 7.163 -26.569 -25.272 1.00 82.25 198 VAL A N 1
ATOM 1664 C CA . VAL A 1 198 ? 8.625 -26.386 -25.195 1.00 82.25 198 VAL A CA 1
ATOM 1665 C C . VAL A 1 198 ? 9.332 -27.183 -26.295 1.00 82.25 198 VAL A C 1
ATOM 1667 O O . VAL A 1 198 ? 10.333 -26.725 -26.854 1.00 82.25 198 VAL A O 1
ATOM 1670 N N . MET A 1 199 ? 8.806 -28.365 -26.616 1.00 84.81 199 MET A N 1
ATOM 1671 C CA . MET A 1 199 ? 9.381 -29.267 -27.608 1.00 84.81 199 MET A CA 1
ATOM 1672 C C . MET A 1 199 ? 9.013 -28.878 -29.037 1.00 84.81 199 MET A C 1
ATOM 1674 O O . MET A 1 199 ? 9.887 -28.939 -29.906 1.00 84.81 199 MET A O 1
ATOM 1678 N N . ASP A 1 200 ? 7.786 -28.417 -29.263 1.00 80.00 200 ASP A N 1
ATOM 1679 C CA . ASP A 1 200 ? 7.290 -28.015 -30.574 1.00 80.00 200 ASP A CA 1
ATOM 1680 C C . ASP A 1 200 ? 6.584 -26.658 -30.505 1.00 80.00 200 ASP A C 1
ATOM 1682 O O . ASP A 1 200 ? 5.684 -26.443 -29.695 1.00 80.00 200 ASP A O 1
ATOM 1686 N N . ALA A 1 201 ? 7.054 -25.704 -31.312 1.00 62.69 201 ALA A N 1
ATOM 1687 C CA . ALA A 1 201 ? 6.590 -24.323 -31.244 1.00 62.69 201 ALA A CA 1
ATOM 1688 C C . ALA A 1 201 ? 5.275 -24.268 -32.012 1.00 62.69 201 ALA A C 1
ATOM 1690 O O . ALA A 1 201 ? 5.251 -23.871 -33.170 1.00 62.69 201 ALA A O 1
ATOM 1691 N N . GLY A 1 202 ? 4.191 -24.699 -31.368 1.00 62.97 202 GLY A N 1
ATOM 1692 C CA . GLY A 1 202 ? 2.871 -24.774 -31.994 1.00 62.97 202 GLY A CA 1
ATOM 1693 C C . GLY A 1 202 ? 2.349 -23.431 -32.519 1.00 62.97 202 GLY A C 1
ATOM 1694 O O . GLY A 1 202 ? 1.383 -23.422 -33.270 1.00 62.97 202 GLY A O 1
ATOM 1695 N N . SER A 1 203 ? 2.982 -22.302 -32.169 1.00 71.38 203 SER A N 1
ATOM 1696 C CA . SER A 1 203 ? 2.661 -20.990 -32.732 1.00 71.38 203 SER A CA 1
ATOM 1697 C C . SER A 1 203 ? 3.828 -20.357 -33.494 1.00 71.38 203 SER A C 1
ATOM 1699 O O . SER A 1 203 ? 4.997 -20.427 -33.093 1.00 71.38 203 SER A O 1
ATOM 1701 N N . SER A 1 204 ? 3.478 -19.662 -34.582 1.00 76.44 204 SER A N 1
ATOM 1702 C CA . SER A 1 204 ? 4.410 -18.947 -35.463 1.00 76.44 204 SER A CA 1
ATOM 1703 C C . SER A 1 204 ? 5.284 -17.943 -34.705 1.00 76.44 204 SER A C 1
ATOM 1705 O O . SER A 1 204 ? 6.473 -17.824 -34.999 1.00 76.44 204 SER A O 1
ATOM 1707 N N . LEU A 1 205 ? 4.736 -17.291 -33.673 1.00 81.25 205 LEU A N 1
ATOM 1708 C CA . LEU A 1 205 ? 5.430 -16.285 -32.865 1.00 81.25 205 LEU A CA 1
ATOM 1709 C C . LEU A 1 205 ? 6.649 -16.844 -32.113 1.00 81.25 205 LEU A C 1
ATOM 1711 O O . LEU A 1 205 ? 7.657 -16.152 -31.974 1.00 81.25 205 LEU A O 1
ATOM 1715 N N . PHE A 1 206 ? 6.577 -18.090 -31.634 1.00 87.44 206 PHE A N 1
ATOM 1716 C CA . PHE A 1 206 ? 7.647 -18.707 -30.839 1.00 87.44 206 PHE A CA 1
ATOM 1717 C C . PHE A 1 206 ? 8.548 -19.642 -31.654 1.00 87.44 206 PHE A C 1
ATOM 1719 O O . PHE A 1 206 ? 9.498 -20.202 -31.103 1.00 87.44 206 PHE A O 1
ATOM 1726 N N . SER A 1 207 ? 8.290 -19.793 -32.956 1.00 87.38 207 SER A N 1
ATOM 1727 C CA . SER A 1 207 ? 9.069 -20.654 -33.859 1.00 87.38 207 SER A CA 1
ATOM 1728 C C . SER A 1 207 ? 10.552 -20.262 -33.936 1.00 87.38 207 SER A C 1
ATOM 1730 O O . SER A 1 207 ? 11.422 -21.125 -34.041 1.00 87.38 207 SER A O 1
ATOM 1732 N N . ILE A 1 208 ? 10.859 -18.972 -33.767 1.00 91.62 208 ILE A N 1
ATOM 1733 C CA . ILE A 1 208 ? 12.226 -18.427 -33.728 1.00 91.62 208 ILE A CA 1
ATOM 1734 C C . ILE A 1 208 ? 13.035 -18.838 -32.493 1.00 91.62 208 ILE A C 1
ATOM 1736 O O . ILE A 1 208 ? 14.249 -18.617 -32.434 1.00 91.62 208 ILE A O 1
ATOM 1740 N N . LEU A 1 209 ? 12.362 -19.346 -31.459 1.00 92.81 209 LEU A N 1
ATOM 1741 C CA . LEU A 1 209 ? 12.991 -19.681 -30.195 1.00 92.81 209 LEU A CA 1
ATOM 1742 C C . LEU A 1 209 ? 13.460 -21.131 -30.200 1.00 92.81 209 LEU A C 1
ATOM 1744 O O . LEU A 1 209 ? 12.728 -22.075 -30.522 1.00 92.81 209 LEU A O 1
ATOM 1748 N N . THR A 1 210 ? 14.685 -21.324 -29.724 1.00 94.00 210 THR A N 1
ATOM 1749 C CA . THR A 1 210 ? 15.207 -22.660 -29.440 1.00 94.00 210 THR A CA 1
ATOM 1750 C C . THR A 1 210 ? 14.384 -23.343 -28.343 1.00 94.00 210 THR A C 1
ATOM 1752 O O . THR A 1 210 ? 13.724 -22.689 -27.531 1.00 94.00 210 THR A O 1
ATOM 1755 N N . LYS A 1 211 ? 14.459 -24.677 -28.268 1.00 93.00 211 LYS A N 1
ATOM 1756 C CA . LYS A 1 211 ? 13.807 -25.455 -27.196 1.00 93.00 211 LYS A CA 1
ATOM 1757 C C . LYS A 1 211 ? 14.228 -24.973 -25.806 1.00 93.00 211 LYS A C 1
ATOM 1759 O O . LYS A 1 211 ? 13.401 -24.846 -24.913 1.00 93.00 211 LYS A O 1
ATOM 1764 N N . TYR A 1 212 ? 15.508 -24.639 -25.636 1.00 93.81 212 TYR A N 1
ATOM 1765 C CA . TYR A 1 212 ? 16.023 -24.104 -24.377 1.00 93.81 212 TYR A CA 1
ATOM 1766 C C . TYR A 1 212 ? 15.421 -22.735 -24.034 1.00 93.81 212 TYR A C 1
ATOM 1768 O O . TYR A 1 212 ? 15.026 -22.497 -22.898 1.00 93.81 212 TYR A O 1
ATOM 1776 N N . GLU A 1 213 ? 15.298 -21.843 -25.016 1.00 94.31 213 GLU A N 1
ATOM 1777 C CA . GLU A 1 213 ? 14.686 -20.526 -24.826 1.00 94.31 213 GLU A CA 1
ATOM 1778 C C . GLU A 1 213 ? 13.200 -20.631 -24.459 1.00 94.31 213 GLU A C 1
ATOM 1780 O O . GLU A 1 213 ? 12.746 -19.976 -23.520 1.00 94.31 213 GLU A O 1
ATOM 1785 N N . ARG A 1 214 ? 12.457 -21.523 -25.120 1.00 93.31 214 ARG A N 1
ATOM 1786 C CA . ARG A 1 214 ? 11.074 -21.840 -24.739 1.00 93.31 214 ARG A CA 1
ATOM 1787 C C . ARG A 1 214 ? 10.987 -22.438 -23.342 1.00 93.31 214 ARG A C 1
ATOM 1789 O O . ARG A 1 214 ? 10.119 -22.050 -22.568 1.00 93.31 214 ARG A O 1
ATOM 1796 N N . PHE A 1 215 ? 11.917 -23.313 -22.973 1.00 93.88 215 PHE A N 1
ATOM 1797 C CA . PHE A 1 215 ? 11.957 -23.876 -21.627 1.00 93.88 215 PHE A CA 1
ATOM 1798 C C . PHE A 1 215 ? 12.165 -22.798 -20.554 1.00 93.88 215 PHE A C 1
ATOM 1800 O O . PHE A 1 215 ? 11.511 -22.829 -19.515 1.00 93.88 215 PHE A O 1
ATOM 1807 N N . LEU A 1 216 ? 13.010 -21.798 -20.816 1.00 94.19 216 LEU A N 1
ATOM 1808 C CA . LEU A 1 216 ? 13.181 -20.661 -19.909 1.00 94.19 216 LEU A CA 1
ATOM 1809 C C . LEU A 1 216 ? 11.899 -19.827 -19.767 1.00 94.19 216 LEU A C 1
ATOM 1811 O O . LEU A 1 216 ? 11.555 -19.438 -18.649 1.00 94.19 216 LEU A O 1
ATOM 1815 N N . LEU A 1 217 ? 11.165 -19.599 -20.862 1.00 93.25 217 LEU A N 1
ATOM 1816 C CA . LEU A 1 217 ? 9.852 -18.948 -20.806 1.00 93.25 217 LEU A CA 1
ATOM 1817 C C . LEU A 1 217 ? 8.844 -19.778 -20.007 1.00 93.25 217 LEU A C 1
ATOM 1819 O O . LEU A 1 217 ? 8.142 -19.225 -19.167 1.00 93.25 217 LEU A O 1
ATOM 1823 N N . TYR A 1 218 ? 8.809 -21.097 -20.205 1.00 91.62 218 TYR A N 1
ATOM 1824 C CA . TYR A 1 218 ? 7.961 -22.005 -19.432 1.00 91.62 218 TYR A CA 1
ATOM 1825 C C . TYR A 1 218 ? 8.245 -21.896 -17.924 1.00 91.62 218 TYR A C 1
ATOM 1827 O O . TYR A 1 218 ? 7.329 -21.647 -17.142 1.00 91.62 218 TYR A O 1
ATOM 1835 N N . LEU A 1 219 ? 9.511 -21.973 -17.500 1.00 90.06 219 LEU A N 1
ATOM 1836 C CA . LEU A 1 219 ? 9.869 -21.841 -16.082 1.00 90.06 219 LEU A CA 1
ATOM 1837 C C . LEU A 1 219 ? 9.499 -20.461 -15.510 1.00 90.06 219 LEU A C 1
ATOM 1839 O O . LEU A 1 219 ? 9.061 -20.355 -14.366 1.00 90.06 219 LEU A O 1
ATOM 1843 N N . SER A 1 220 ? 9.679 -19.400 -16.296 1.00 91.31 220 SER A N 1
ATOM 1844 C CA . SER A 1 220 ? 9.412 -18.032 -15.850 1.00 91.31 220 SER A CA 1
ATOM 1845 C C . SER A 1 220 ? 7.917 -17.728 -15.752 1.00 91.31 220 SER A C 1
ATOM 1847 O O . SER A 1 220 ? 7.477 -17.164 -14.755 1.00 91.31 220 SER A O 1
ATOM 1849 N N . PHE A 1 221 ? 7.142 -18.083 -16.779 1.00 85.81 221 PHE A N 1
ATOM 1850 C CA . PHE A 1 221 ? 5.747 -17.662 -16.928 1.00 85.81 221 PHE A CA 1
ATOM 1851 C C . PHE A 1 221 ? 4.747 -18.731 -16.487 1.00 85.81 221 PHE A C 1
ATOM 1853 O O . PHE A 1 221 ? 3.776 -18.394 -15.818 1.00 85.81 221 PHE A O 1
ATOM 1860 N N . LYS A 1 222 ? 4.984 -20.015 -16.795 1.00 85.62 222 LYS A N 1
ATOM 1861 C CA . LYS A 1 222 ? 4.084 -21.096 -16.363 1.00 85.62 222 LYS A CA 1
ATOM 1862 C C . LYS A 1 222 ? 4.335 -21.505 -14.917 1.00 85.62 222 LYS A C 1
ATOM 1864 O O . LYS A 1 222 ? 3.386 -21.686 -14.163 1.00 85.62 222 LYS A O 1
ATOM 1869 N N . GLU A 1 223 ? 5.599 -21.648 -14.524 1.00 79.94 223 GLU A N 1
ATOM 1870 C CA . GLU A 1 223 ? 5.955 -22.050 -13.155 1.00 79.94 223 GLU A CA 1
ATOM 1871 C C . GLU A 1 223 ? 6.205 -20.861 -12.204 1.00 79.94 223 GLU A C 1
ATOM 1873 O O . GLU A 1 223 ? 6.444 -21.063 -11.012 1.00 79.94 223 GLU A O 1
ATOM 1878 N N . GLY A 1 224 ? 6.168 -19.617 -12.701 1.00 84.50 224 GLY A N 1
ATOM 1879 C CA . GLY A 1 224 ? 6.329 -18.408 -11.882 1.00 84.50 224 GLY A CA 1
ATOM 1880 C C . GLY A 1 224 ? 7.706 -18.276 -11.218 1.00 84.50 224 GLY A C 1
ATOM 1881 O O . GLY A 1 224 ? 7.845 -17.649 -10.161 1.00 84.50 224 GLY A O 1
ATOM 1882 N N . LEU A 1 225 ? 8.743 -18.909 -11.777 1.00 88.56 225 LEU A N 1
ATOM 1883 C CA . LEU A 1 225 ? 10.072 -18.910 -11.179 1.00 88.56 225 LEU A CA 1
ATOM 1884 C C . LEU A 1 225 ? 10.854 -17.654 -11.566 1.00 88.56 225 LEU A C 1
ATOM 1886 O O . LEU A 1 225 ? 11.123 -17.385 -12.731 1.00 88.56 225 LEU A O 1
ATOM 1890 N N . GLY A 1 226 ? 11.335 -16.921 -10.563 1.00 80.56 226 GLY A N 1
ATOM 1891 C CA . GLY A 1 226 ? 12.303 -15.849 -10.791 1.00 80.56 226 GLY A CA 1
ATOM 1892 C C . GLY A 1 226 ? 13.676 -16.385 -11.224 1.00 80.56 226 GLY A C 1
ATOM 1893 O O . GLY A 1 226 ? 14.068 -17.497 -10.867 1.00 80.56 226 GLY A O 1
ATOM 1894 N N . VAL A 1 227 ? 14.467 -15.545 -11.903 1.00 87.81 227 VAL A N 1
ATOM 1895 C CA . VAL A 1 227 ? 15.800 -15.876 -12.465 1.00 87.81 227 VAL A CA 1
ATOM 1896 C C . VAL A 1 227 ? 16.724 -16.601 -11.477 1.00 87.81 227 VAL A C 1
ATOM 1898 O O . VAL A 1 227 ? 17.477 -17.484 -11.874 1.00 87.81 227 VAL A O 1
ATOM 1901 N N . ARG A 1 228 ? 16.667 -16.258 -10.181 1.00 88.00 228 ARG A N 1
ATOM 1902 C CA . ARG A 1 228 ? 17.447 -16.942 -9.136 1.00 88.00 228 ARG A CA 1
ATOM 1903 C C . ARG A 1 228 ? 17.053 -18.417 -8.994 1.00 88.00 228 ARG A C 1
ATOM 1905 O O . ARG A 1 228 ? 17.931 -19.266 -9.027 1.00 88.00 228 ARG A O 1
ATOM 1912 N N . LYS A 1 229 ? 15.756 -18.714 -8.878 1.00 90.00 229 LYS A N 1
ATOM 1913 C CA . LYS A 1 229 ? 15.255 -20.091 -8.744 1.00 90.00 229 LYS A CA 1
ATOM 1914 C C . LYS A 1 229 ? 15.497 -20.897 -10.019 1.00 90.00 229 LYS A C 1
ATOM 1916 O O . LYS A 1 229 ? 15.839 -22.068 -9.941 1.00 90.00 229 LYS A O 1
ATOM 1921 N N . ILE A 1 230 ? 15.378 -20.260 -11.187 1.00 93.00 230 ILE A N 1
ATOM 1922 C CA . ILE A 1 230 ? 15.729 -20.880 -12.474 1.00 93.00 230 ILE A CA 1
ATOM 1923 C C . ILE A 1 230 ? 17.223 -21.231 -12.506 1.00 93.00 230 ILE A C 1
ATOM 1925 O O . ILE A 1 230 ? 17.593 -22.342 -12.863 1.00 93.00 230 ILE A O 1
ATOM 1929 N N . SER A 1 231 ? 18.086 -20.301 -12.097 1.00 93.25 231 SER A N 1
ATOM 1930 C CA . SER A 1 231 ? 19.536 -20.503 -11.996 1.00 93.25 231 SER A CA 1
ATOM 1931 C C . SER A 1 231 ? 19.896 -21.664 -11.067 1.00 93.25 231 SER A C 1
ATOM 1933 O O . SER A 1 231 ? 20.671 -22.530 -11.471 1.00 93.25 231 SER A O 1
ATOM 1935 N N . GLU A 1 232 ? 19.284 -21.727 -9.882 1.00 93.94 232 GLU A N 1
ATOM 1936 C CA . GLU A 1 232 ? 19.446 -22.828 -8.925 1.00 93.94 232 GLU A CA 1
ATOM 1937 C C . GLU A 1 232 ? 18.964 -24.164 -9.523 1.00 93.94 232 GLU A C 1
ATOM 1939 O O . GLU A 1 232 ? 19.698 -25.148 -9.494 1.00 93.94 232 GLU A O 1
ATOM 1944 N N . ARG A 1 233 ? 17.783 -24.189 -10.157 1.00 95.19 233 ARG A N 1
ATOM 1945 C CA . ARG A 1 233 ? 17.199 -25.400 -10.761 1.00 95.19 233 ARG A CA 1
ATOM 1946 C C . ARG A 1 233 ? 17.993 -25.938 -11.951 1.00 95.19 233 ARG A C 1
ATOM 1948 O O . ARG A 1 233 ? 18.048 -27.145 -12.148 1.00 95.19 233 ARG A O 1
ATOM 1955 N N . LEU A 1 234 ? 18.585 -25.056 -12.753 1.00 94.38 234 LEU A N 1
ATOM 1956 C CA . LEU A 1 234 ? 19.364 -25.438 -13.934 1.00 94.38 234 LEU A CA 1
ATOM 1957 C C . LEU A 1 234 ? 20.854 -25.647 -13.632 1.00 94.38 234 LEU A C 1
ATOM 1959 O O . LEU A 1 234 ? 21.599 -26.013 -14.540 1.00 94.38 234 LEU A O 1
ATOM 1963 N N . GLY A 1 235 ? 21.313 -25.356 -12.408 1.00 93.38 235 GLY A N 1
ATOM 1964 C CA . GLY A 1 235 ? 22.739 -25.362 -12.071 1.00 93.38 235 GLY A CA 1
ATOM 1965 C C . GLY A 1 235 ? 23.553 -24.363 -12.904 1.00 93.38 235 GLY A C 1
ATOM 1966 O O . GLY A 1 235 ? 24.703 -24.620 -13.254 1.00 93.38 235 GLY A O 1
ATOM 1967 N N . ARG A 1 236 ? 22.948 -23.232 -13.290 1.00 93.69 236 ARG A N 1
ATOM 1968 C CA . ARG A 1 236 ? 23.568 -22.211 -14.153 1.00 93.69 236 ARG A CA 1
ATOM 1969 C C . ARG A 1 236 ? 23.829 -20.932 -13.381 1.00 93.69 236 ARG A C 1
ATOM 1971 O O . ARG A 1 236 ? 23.096 -20.599 -12.458 1.00 93.69 236 ARG A O 1
ATOM 1978 N N . VAL A 1 237 ? 24.817 -20.152 -13.814 1.00 94.88 237 VAL A N 1
ATOM 1979 C CA . VAL A 1 237 ? 25.073 -18.821 -13.249 1.00 94.88 237 VAL A CA 1
ATOM 1980 C C . VAL A 1 237 ? 23.893 -17.892 -13.553 1.00 94.88 237 VAL A C 1
ATOM 1982 O O . VAL A 1 237 ? 23.440 -17.791 -14.696 1.00 94.88 237 VAL A O 1
ATOM 1985 N N . LYS A 1 238 ? 23.415 -17.168 -12.534 1.00 89.94 238 LYS A N 1
ATOM 1986 C CA . LYS A 1 238 ? 22.283 -16.229 -12.636 1.00 89.94 238 LYS A CA 1
ATOM 1987 C C . LYS A 1 238 ? 22.427 -15.240 -13.800 1.00 89.94 238 LYS A C 1
ATOM 1989 O O . LYS A 1 238 ? 21.453 -14.981 -14.503 1.00 89.94 238 LYS A O 1
ATOM 1994 N N . GLY A 1 239 ? 23.633 -14.708 -14.011 1.00 82.44 239 GLY A N 1
ATOM 1995 C CA . GLY A 1 239 ? 23.933 -13.781 -15.107 1.00 82.44 239 GLY A CA 1
ATOM 1996 C C . GLY A 1 239 ? 23.669 -14.386 -16.488 1.00 82.44 239 GLY A C 1
ATOM 1997 O O . GLY A 1 239 ? 23.060 -13.736 -17.332 1.00 82.44 239 GLY A O 1
ATOM 1998 N N . THR A 1 240 ? 24.025 -15.656 -16.689 1.00 91.75 240 THR A N 1
ATOM 1999 C CA . THR A 1 240 ? 23.792 -16.385 -17.943 1.00 91.75 240 THR A CA 1
ATOM 2000 C C . THR A 1 240 ? 22.302 -16.569 -18.219 1.00 91.75 240 THR A C 1
ATOM 2002 O O . THR A 1 240 ? 21.849 -16.291 -19.327 1.00 91.75 240 THR A O 1
ATOM 2005 N N . VAL A 1 241 ? 21.522 -16.978 -17.212 1.00 90.94 241 VAL A N 1
ATOM 2006 C CA . VAL A 1 241 ? 20.059 -17.118 -17.346 1.00 90.94 241 VAL A CA 1
ATOM 2007 C C . VAL A 1 241 ? 19.425 -15.772 -17.703 1.00 90.94 241 VAL A C 1
ATOM 2009 O O . VAL A 1 241 ? 18.633 -15.690 -18.638 1.00 90.94 241 VAL A O 1
ATOM 2012 N N . ASN A 1 242 ? 19.827 -14.700 -17.017 1.00 86.31 242 ASN A N 1
ATOM 2013 C CA . ASN A 1 242 ? 19.330 -13.351 -17.283 1.00 86.31 242 ASN A CA 1
ATOM 2014 C C . ASN A 1 242 ? 19.670 -12.870 -18.706 1.00 86.31 242 ASN A C 1
ATOM 2016 O O . ASN A 1 242 ? 18.815 -12.320 -19.396 1.00 86.31 242 ASN A O 1
ATOM 2020 N N . ALA A 1 243 ? 20.902 -13.111 -19.165 1.00 88.19 243 ALA A N 1
ATOM 2021 C CA . ALA A 1 243 ? 21.330 -12.764 -20.518 1.00 88.19 243 ALA A CA 1
ATOM 2022 C C . ALA A 1 243 ? 20.517 -13.513 -21.587 1.00 88.19 243 ALA A C 1
ATOM 2024 O O . ALA A 1 243 ? 20.134 -12.916 -22.593 1.00 88.19 243 ALA A O 1
ATOM 2025 N N . HIS A 1 244 ? 20.200 -14.792 -21.359 1.00 92.62 244 HIS A N 1
ATOM 2026 C CA . HIS A 1 244 ? 19.314 -15.547 -22.246 1.00 92.62 244 HIS A CA 1
ATOM 2027 C C . HIS A 1 244 ? 17.891 -14.983 -22.263 1.00 92.62 244 HIS A C 1
ATOM 2029 O O . HIS A 1 244 ? 17.363 -14.757 -23.346 1.00 92.62 244 HIS A O 1
ATOM 2035 N N . MET A 1 245 ? 17.299 -14.676 -21.104 1.00 91.50 245 MET A N 1
ATOM 2036 C CA . MET A 1 245 ? 15.953 -14.083 -21.038 1.00 91.50 245 MET A CA 1
ATOM 2037 C C . MET A 1 245 ? 15.856 -12.770 -21.825 1.00 91.50 245 MET A C 1
ATOM 2039 O O . MET A 1 245 ? 14.908 -12.574 -22.581 1.00 91.50 245 MET A O 1
ATOM 2043 N N . ARG A 1 246 ? 16.870 -11.898 -21.729 1.00 84.81 246 ARG A N 1
ATOM 2044 C CA . ARG A 1 246 ? 16.919 -10.657 -22.523 1.00 84.81 246 ARG A CA 1
ATOM 2045 C C . ARG A 1 246 ? 16.981 -10.934 -24.024 1.00 84.81 246 ARG A C 1
ATOM 2047 O O . ARG A 1 246 ? 16.235 -10.326 -24.784 1.00 84.81 246 ARG A O 1
ATOM 2054 N N . LYS A 1 247 ? 17.832 -11.874 -24.450 1.00 91.31 247 LYS A N 1
ATOM 2055 C CA . LYS A 1 247 ? 17.939 -12.273 -25.864 1.00 91.31 247 LYS A CA 1
ATOM 2056 C C . LYS A 1 247 ? 16.612 -12.802 -26.409 1.00 91.31 247 LYS A C 1
ATOM 2058 O O . LYS A 1 247 ? 16.257 -12.471 -27.533 1.00 91.31 247 LYS A O 1
ATOM 2063 N N . ILE A 1 248 ? 15.870 -13.571 -25.612 1.00 93.12 248 ILE A N 1
ATOM 2064 C CA . ILE A 1 248 ? 14.544 -14.083 -25.984 1.00 93.12 248 ILE A CA 1
ATOM 2065 C C . ILE A 1 248 ? 13.567 -12.933 -26.238 1.00 93.12 248 ILE A C 1
ATOM 2067 O O . ILE A 1 248 ? 12.914 -12.908 -27.277 1.00 93.12 248 ILE A O 1
ATOM 2071 N N . ILE A 1 249 ? 13.497 -11.963 -25.322 1.00 87.56 249 ILE A N 1
ATOM 2072 C CA . ILE A 1 249 ? 12.599 -10.803 -25.448 1.00 87.56 249 ILE A CA 1
ATOM 2073 C C . ILE A 1 249 ? 12.936 -9.980 -26.698 1.00 87.56 249 ILE A C 1
ATOM 2075 O O . ILE A 1 249 ? 12.029 -9.561 -27.414 1.00 87.56 249 ILE A O 1
ATOM 2079 N N . ILE A 1 250 ? 14.227 -9.770 -26.980 1.00 87.12 250 ILE A N 1
ATOM 2080 C CA . ILE A 1 250 ? 14.682 -9.054 -28.181 1.00 87.12 250 ILE A CA 1
ATOM 2081 C C . ILE A 1 250 ? 14.243 -9.800 -29.446 1.00 87.12 250 ILE A C 1
ATOM 2083 O O . ILE A 1 250 ? 13.585 -9.201 -30.293 1.00 87.12 250 ILE A O 1
ATOM 2087 N N . LYS A 1 251 ? 14.507 -11.112 -29.533 1.00 90.50 251 LYS A N 1
ATOM 2088 C CA . LYS A 1 251 ? 14.091 -11.947 -30.672 1.00 90.50 251 LYS A CA 1
ATOM 2089 C C . LYS A 1 251 ? 12.587 -11.870 -30.926 1.00 90.50 251 LYS A C 1
ATOM 2091 O O . LYS A 1 251 ? 12.167 -11.677 -32.062 1.00 90.50 251 LYS A O 1
ATOM 2096 N N . LEU A 1 252 ? 11.780 -12.010 -29.872 1.00 88.25 252 LEU A N 1
ATOM 2097 C CA . LEU A 1 252 ? 10.323 -11.958 -29.991 1.00 88.25 252 LEU A CA 1
ATOM 2098 C C . LEU A 1 252 ? 9.838 -10.585 -30.454 1.00 88.25 252 LEU A C 1
ATOM 2100 O O . LEU A 1 252 ? 8.956 -10.515 -31.303 1.00 88.25 252 LEU A O 1
ATOM 2104 N N . ARG A 1 253 ? 10.433 -9.498 -29.946 1.00 81.69 253 ARG A N 1
ATOM 2105 C CA . ARG A 1 253 ? 10.097 -8.134 -30.374 1.00 81.69 253 ARG A CA 1
ATOM 2106 C C . ARG A 1 253 ? 10.404 -7.917 -31.853 1.00 81.69 253 ARG A C 1
ATOM 2108 O O . ARG A 1 253 ? 9.547 -7.423 -32.575 1.00 81.69 253 ARG A O 1
ATOM 2115 N N . GLU A 1 254 ? 11.604 -8.286 -32.290 1.00 86.06 254 GLU A N 1
ATOM 2116 C CA . GLU A 1 254 ? 12.027 -8.130 -33.685 1.00 86.06 254 GLU A CA 1
ATOM 2117 C C . GLU A 1 254 ? 11.154 -8.954 -34.635 1.00 86.06 254 GLU A C 1
ATOM 2119 O O . GLU A 1 254 ? 10.756 -8.469 -35.690 1.00 86.06 254 GLU A O 1
ATOM 2124 N N . HIS A 1 255 ? 10.823 -10.190 -34.259 1.00 87.31 255 HIS A N 1
ATOM 2125 C CA . HIS A 1 255 ? 9.965 -11.048 -35.072 1.00 87.31 255 HIS A CA 1
ATOM 2126 C C . HIS A 1 255 ? 8.522 -10.548 -35.128 1.00 87.31 255 HIS A C 1
ATOM 2128 O O . HIS A 1 255 ? 7.904 -10.587 -36.185 1.00 87.31 255 HIS A O 1
ATOM 2134 N N . TYR A 1 256 ? 7.992 -10.044 -34.011 1.00 81.44 256 TYR A N 1
ATOM 2135 C CA . TYR A 1 256 ? 6.658 -9.453 -33.979 1.00 81.44 256 TYR A CA 1
ATOM 2136 C C . TYR A 1 256 ? 6.562 -8.220 -34.884 1.00 81.44 256 TYR A C 1
ATOM 2138 O O . TYR A 1 256 ? 5.606 -8.088 -35.637 1.00 81.44 256 TYR A O 1
ATOM 2146 N N . GLN A 1 257 ? 7.576 -7.348 -34.860 1.00 79.75 257 GLN A N 1
ATOM 2147 C CA . GLN A 1 257 ? 7.624 -6.162 -35.722 1.00 79.75 257 GLN A CA 1
ATOM 2148 C C . GLN A 1 257 ? 7.697 -6.527 -37.209 1.00 79.75 257 GLN A C 1
ATOM 2150 O O . GLN A 1 257 ? 7.001 -5.917 -38.008 1.00 79.75 257 GLN A O 1
ATOM 2155 N N . LYS A 1 258 ? 8.471 -7.558 -37.568 1.00 79.50 258 LYS A N 1
ATOM 2156 C CA . LYS A 1 258 ? 8.575 -8.044 -38.955 1.00 79.50 258 LYS A CA 1
ATOM 2157 C C . LYS A 1 258 ? 7.318 -8.745 -39.474 1.00 79.50 258 LYS A C 1
ATOM 2159 O O . LYS A 1 258 ? 7.165 -8.858 -40.678 1.00 79.50 258 LYS A O 1
ATOM 2164 N N . GLY A 1 259 ? 6.469 -9.272 -38.591 1.00 65.75 259 GLY A N 1
ATOM 2165 C CA . GLY A 1 259 ? 5.210 -9.920 -38.973 1.00 65.75 259 GLY A CA 1
ATOM 2166 C C . GLY A 1 259 ? 4.017 -8.966 -39.087 1.00 65.75 259 GLY A C 1
ATOM 2167 O O . GLY A 1 259 ? 2.931 -9.418 -39.433 1.00 65.75 259 GLY A O 1
ATOM 2168 N N . ALA A 1 260 ? 4.197 -7.686 -38.744 1.00 55.12 260 ALA A N 1
ATOM 2169 C CA . ALA A 1 260 ? 3.164 -6.650 -38.805 1.00 55.12 260 ALA A CA 1
ATOM 2170 C C . ALA A 1 260 ? 3.291 -5.727 -40.038 1.00 55.12 260 ALA A C 1
ATOM 2172 O O . ALA A 1 260 ? 2.437 -4.858 -40.222 1.00 55.12 260 ALA A O 1
ATOM 2173 N N . GLU A 1 261 ? 4.343 -5.910 -40.842 1.00 45.31 261 GLU A N 1
ATOM 2174 C CA . GLU A 1 261 ? 4.560 -5.301 -42.166 1.00 45.31 261 GLU A CA 1
ATOM 2175 C C . GLU A 1 261 ? 4.110 -6.264 -43.272 1.00 45.31 261 GLU A C 1
ATOM 2177 O O . GLU A 1 261 ? 3.521 -5.776 -44.263 1.00 45.31 261 GLU A O 1
#

pLDDT: mean 77.78, std 21.03, range [28.12, 97.81]

Sequence (261 aa):
MGKRLENLFEKGYEWLTYKEVDELVRKYQAAENQEEKDHLRYLLLQAFHKYFMKYVSILKGTIGTINAPDTIAFLSLFRSKSQKQSKSLYSVYRYVIRVCENLQEEEVYNQMVTIFLTLLDQFKFQPEVSFSHYITKYMRWSTKAWIMRMSSDPLTHSVHTDFLVDGQEGDKEHQSNRSEMQLKELDLELPEMNLAWVMDAGSSLFSILT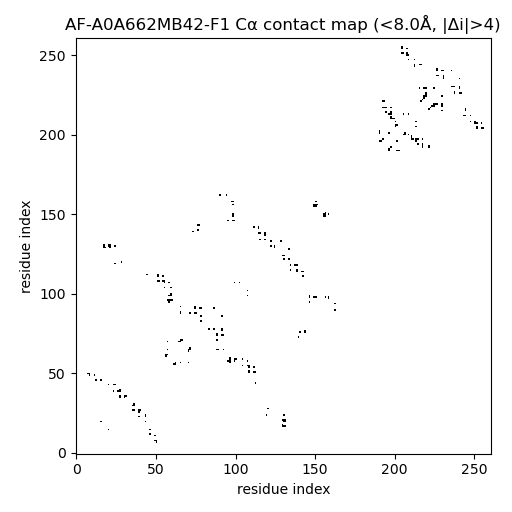KYERFLLYLSFKEGLGVRKISERLGRVKGTVNAHMRKIIIKLREHYQKGAE

Secondary structure (DSSP, 8-state):
---S-GGGSTTS-----HHHHHHHHHHHHH--SHHHHHHHHHHHHHHHHHHHHHHHHHHHT-S--TTSHHHHHHHHTTS-GGGTTTS-HHHHHHHHHHHTTTS-HHHHHHHHHHHHHHHHHH---BTTB-HHHHHHHHHHHHHHHHHHHHHT-TTT----GGGTS--S--------------------------HHHHHS--SGGGTTS-HHHHHHHIIIIIS---HHHHHHHHT--HHHHHHHHHHHHHHHHHHHHHT--

Radius of gyration: 23.55 Å; Cα contacts (8 Å, |Δi|>4): 170; chains: 1; bounding box: 51×52×68 Å